Protein 1QHL (pdb70)

Organism: Escherichia coli (strain K12) (NCBI:txid83333)

InterPro domains:
  IPR007406 MukB, N-terminal domain [PF04310] (2-227)
  IPR012090 Chromosome partition protein MukB [MF_01800] (1-1471)
  IPR012090 Chromosome partition protein MukB [NF003422] (1-1484)
  IPR012090 Chromosome partition protein MukB [PIRSF005246] (1-1485)
  IPR027417 P-loop containing nucleoside triphosphate hydrolase [SSF52540] (21-1433)
  IPR027417 P-loop containing nucleoside triphosphate hydrolase [SSF52540] (22-224)
  IPR032520 MukB, hinge domain [PF16330] (645-810)
  IPR042501 MukB, hinge domain superfamily [G3DSA:3.30.70.3500] (667-779)
  IPR050308 Chromosome partition protein MukB/SMC [PTHR42963] (160-1482)

Solvent-accessible surface area: 9963 Å² total

Structure (mmCIF, N/CA/C/O backbone):
data_1QHL
#
_entry.id   1QHL
#
_cell.length_a   111.400
_cell.length_b   111.400
_cell.length_c   65.000
_cell.angle_alpha   90.00
_cell.angle_beta   90.00
_cell.angle_gamma   120.00
#
_symmetry.space_group_name_H-M   'P 6 2 2'
#
loop_
_entity.id
_entity.type
_entity.pdbx_description
1 polymer 'PROTEIN (CELL DIVISION PROTEIN MUKB)'
2 water water
#
loop_
_atom_site.group_PDB
_atom_site.id
_atom_site.type_symbol
_atom_site.label_atom_id
_atom_site.label_alt_id
_atom_site.label_comp_id
_atom_site.label_asym_id
_atom_site.label_entity_id
_atom_site.label_seq_id
_atom_site.pdbx_PDB_ins_code
_atom_site.Cartn_x
_atom_site.Cartn_y
_atom_site.Cartn_z
_atom_site.occupancy
_atom_site.B_iso_or_equiv
_atom_site.auth_seq_id
_atom_site.auth_comp_id
_atom_site.auth_asym_id
_atom_site.auth_atom_id
_atom_site.pdbx_PDB_model_num
ATOM 1 N N . ARG A 1 4 ? 19.326 7.509 24.508 1.00 39.86 4 ARG A N 1
ATOM 2 C CA . ARG A 1 4 ? 19.688 8.852 23.944 1.00 40.77 4 ARG A CA 1
ATOM 3 C C . ARG A 1 4 ? 21.166 9.229 24.165 1.00 37.84 4 ARG A C 1
ATOM 4 O O . ARG A 1 4 ? 21.833 8.688 25.050 1.00 38.66 4 ARG A O 1
ATOM 12 N N . GLY A 1 5 ? 21.674 10.163 23.367 1.00 34.55 5 GLY A N 1
ATOM 13 C CA . GLY A 1 5 ? 23.062 10.563 23.514 1.00 28.43 5 GLY A CA 1
ATOM 14 C C . GLY A 1 5 ? 23.296 11.533 24.659 1.00 29.05 5 GLY A C 1
ATOM 15 O O . GLY A 1 5 ? 22.349 12.023 25.264 1.00 26.70 5 GLY A O 1
ATOM 16 N N . LYS A 1 6 ? 24.564 11.822 24.936 1.00 26.62 6 LYS A N 1
ATOM 17 C CA . LYS A 1 6 ? 24.964 12.729 26.006 1.00 27.17 6 LYS A CA 1
ATOM 18 C C . LYS A 1 6 ? 25.883 13.842 25.495 1.00 26.57 6 LYS A C 1
ATOM 19 O O . LYS A 1 6 ? 26.961 13.565 24.964 1.00 24.39 6 LYS A O 1
ATOM 25 N N . PHE A 1 7 ? 25.454 15.093 25.651 1.00 24.26 7 PHE A N 1
ATOM 26 C CA . PHE A 1 7 ? 26.262 16.234 25.228 1.00 23.96 7 PHE A CA 1
ATOM 27 C C . PHE A 1 7 ? 27.259 16.467 26.353 1.00 23.25 7 PHE A C 1
ATOM 28 O O . PHE A 1 7 ? 26.861 16.707 27.494 1.00 26.30 7 PHE A O 1
ATOM 36 N N . ARG A 1 8 ? 28.552 16.395 26.047 1.00 22.04 8 ARG A N 1
ATOM 37 C CA . ARG A 1 8 ? 29.571 16.564 27.078 1.00 19.37 8 ARG A CA 1
ATOM 38 C C . ARG A 1 8 ? 30.066 17.992 27.257 1.00 18.65 8 ARG A C 1
ATOM 39 O O . ARG A 1 8 ? 30.084 18.515 28.376 1.00 19.46 8 ARG A O 1
ATOM 47 N N . SER A 1 9 ? 30.481 18.625 26.167 1.00 15.94 9 SER A N 1
ATOM 48 C CA . SER A 1 9 ? 30.989 19.981 26.273 1.00 14.08 9 SER A CA 1
ATOM 49 C C . SER A 1 9 ? 31.282 20.706 24.973 1.00 16.28 9 SER A C 1
ATOM 50 O O . SER A 1 9 ? 31.425 20.094 23.904 1.00 15.28 9 SER A O 1
ATOM 53 N N . LEU A 1 10 ? 31.372 22.027 25.091 1.00 13.93 10 LEU A N 1
ATOM 54 C CA . LEU A 1 10 ? 31.719 22.900 23.980 1.00 15.66 10 LEU A CA 1
ATOM 55 C C . LEU A 1 10 ? 33.079 23.435 24.412 1.00 14.77 10 LEU A C 1
ATOM 56 O O . LEU A 1 10 ? 33.214 23.930 25.532 1.00 12.37 10 LEU A O 1
ATOM 61 N N . THR A 1 11 ? 34.086 23.320 23.552 1.00 13.43 11 THR A N 1
ATOM 62 C CA . THR A 1 11 ? 35.403 23.815 23.896 1.00 14.46 11 THR A CA 1
ATOM 63 C C . THR A 1 11 ? 35.885 24.856 22.891 1.00 16.05 11 THR A C 1
ATOM 64 O O . THR A 1 11 ? 35.869 24.611 21.689 1.00 13.77 11 THR A O 1
ATOM 68 N N . LEU A 1 12 ? 36.291 26.023 23.390 1.00 16.20 12 LEU A N 1
ATOM 69 C CA . LEU A 1 12 ? 36.819 27.090 22.539 1.00 16.76 12 LEU A CA 1
ATOM 70 C C . LEU A 1 12 ? 38.292 27.206 22.828 1.00 16.43 12 LEU A C 1
ATOM 71 O O . LEU A 1 12 ? 38.694 27.328 23.991 1.00 16.52 12 LEU A O 1
ATOM 76 N N . ILE A 1 13 ? 39.091 27.157 21.770 1.00 16.34 13 ILE A N 1
ATOM 77 C CA . ILE A 1 13 ? 40.529 27.288 21.895 1.00 17.58 13 ILE A CA 1
ATOM 78 C C . ILE A 1 13 ? 40.951 28.504 21.079 1.00 19.10 13 ILE A C 1
ATOM 79 O O . ILE A 1 13 ? 40.672 28.596 19.879 1.00 18.13 13 ILE A O 1
ATOM 84 N N . ASN A 1 14 ? 41.587 29.449 21.761 1.00 21.21 14 ASN A N 1
ATOM 85 C CA . ASN A 1 14 ? 42.094 30.657 21.138 1.00 21.78 14 ASN A CA 1
ATOM 86 C C . ASN A 1 14 ? 41.079 31.624 20.544 1.00 22.70 14 ASN A C 1
ATOM 87 O O . ASN A 1 14 ? 41.401 32.381 19.636 1.00 20.68 14 ASN A O 1
ATOM 92 N N . TRP A 1 15 ? 39.858 31.615 21.058 1.00 22.72 15 TRP A N 1
ATOM 93 C CA . TRP A 1 15 ? 38.850 32.547 20.574 1.00 22.48 15 TRP A CA 1
ATOM 94 C C . TRP A 1 15 ? 39.076 33.860 21.329 1.00 24.08 15 TRP A C 1
ATOM 95 O O . TRP A 1 15 ? 39.647 33.875 22.424 1.00 25.64 15 TRP A O 1
ATOM 106 N N . ASN A 1 16 ? 38.637 34.961 20.749 1.00 24.31 16 ASN A N 1
ATOM 107 C CA . ASN A 1 16 ? 38.821 36.244 21.391 1.00 26.39 16 ASN A CA 1
ATOM 108 C C . ASN A 1 16 ? 38.035 36.279 22.700 1.00 28.32 16 ASN A C 1
ATOM 109 O O . ASN A 1 16 ? 36.807 36.370 22.688 1.00 30.29 16 ASN A O 1
ATOM 114 N N . GLY A 1 17 ? 38.750 36.204 23.823 1.00 28.40 17 GLY A N 1
ATOM 115 C CA . GLY A 1 17 ? 38.101 36.217 25.122 1.00 27.29 17 GLY A CA 1
ATOM 116 C C . GLY A 1 17 ? 38.196 34.865 25.809 1.00 28.29 17 GLY A C 1
ATOM 117 O O . GLY A 1 17 ? 38.016 34.755 27.024 1.00 28.74 17 GLY A O 1
ATOM 118 N N . PHE A 1 18 ? 38.487 33.822 25.034 1.00 28.82 18 PHE A N 1
ATOM 119 C CA . PHE A 1 18 ? 38.604 32.467 25.588 1.00 27.87 18 PHE A CA 1
ATOM 120 C C . PHE A 1 18 ? 39.772 31.714 24.967 1.00 25.70 18 PHE A C 1
ATOM 121 O O . PHE A 1 18 ? 39.620 31.127 23.892 1.00 25.12 18 PHE A O 1
ATOM 129 N N . PHE A 1 19 ? 40.931 31.725 25.630 1.00 24.00 19 PHE A N 1
ATOM 130 C CA . PHE A 1 19 ? 42.085 31.018 25.087 1.00 22.31 19 PHE A CA 1
ATOM 131 C C . PHE A 1 19 ? 41.862 29.526 25.156 1.00 20.34 19 PHE A C 1
ATOM 132 O O . PHE A 1 19 ? 42.245 28.772 24.264 1.00 20.98 19 PHE A O 1
ATOM 140 N N . ALA A 1 20 ? 41.250 29.111 26.250 1.00 20.48 20 ALA A N 1
ATOM 141 C CA . ALA A 1 20 ? 40.945 27.722 26.492 1.00 21.08 20 ALA A CA 1
ATOM 142 C C . ALA A 1 20 ? 39.780 27.738 27.456 1.00 22.97 20 ALA A C 1
ATOM 143 O O . ALA A 1 20 ? 39.956 28.048 28.630 1.00 28.04 20 ALA A O 1
ATOM 145 N N . ARG A 1 21 ? 38.588 27.432 26.963 1.00 21.36 21 ARG A N 1
ATOM 146 C CA . ARG A 1 21 ? 37.417 27.420 27.817 1.00 18.46 21 ARG A CA 1
ATOM 147 C C . ARG A 1 21 ? 36.502 26.283 27.404 1.00 20.29 21 ARG A C 1
ATOM 148 O O . ARG A 1 21 ? 36.183 26.149 26.227 1.00 18.02 21 ARG A O 1
ATOM 156 N N . THR A 1 22 ? 36.095 25.461 28.366 1.00 18.09 22 THR A N 1
ATOM 157 C CA . THR A 1 22 ? 35.200 24.352 28.087 1.00 19.76 22 THR A CA 1
ATOM 158 C C . THR A 1 22 ? 33.912 24.610 28.838 1.00 20.20 22 THR A C 1
ATOM 159 O O . THR A 1 22 ? 33.943 25.033 29.983 1.00 22.43 22 THR A O 1
ATOM 163 N N . PHE A 1 23 ? 32.781 24.375 28.184 1.00 19.36 23 PHE A N 1
ATOM 164 C CA . PHE A 1 23 ? 31.474 24.585 28.801 1.00 20.22 23 PHE A CA 1
ATOM 165 C C . PHE A 1 23 ? 30.702 23.272 28.760 1.00 21.00 23 PHE A C 1
ATOM 166 O O . PHE A 1 23 ? 30.490 22.722 27.675 1.00 21.75 23 PHE A O 1
ATOM 174 N N . ASP A 1 24 ? 30.279 22.746 29.906 1.00 20.24 24 ASP A N 1
ATOM 175 C CA . ASP A 1 24 ? 29.489 21.533 29.833 1.00 21.55 24 ASP A CA 1
ATOM 176 C C . ASP A 1 24 ? 28.052 21.976 29.571 1.00 20.27 24 ASP A C 1
ATOM 177 O O . ASP A 1 24 ? 27.777 23.167 29.493 1.00 20.33 24 ASP A O 1
ATOM 182 N N . LEU A 1 25 ? 27.144 21.028 29.400 1.00 20.31 25 LEU A N 1
ATOM 183 C CA . LEU A 1 25 ? 25.747 21.347 29.144 1.00 22.11 25 LEU A CA 1
ATOM 184 C C . LEU A 1 25 ? 25.167 22.480 30.013 1.00 23.11 25 LEU A C 1
ATOM 185 O O . LEU A 1 25 ? 24.674 23.490 29.493 1.00 22.57 25 LEU A O 1
ATOM 190 N N . ASP A 1 26 ? 25.228 22.311 31.332 1.00 20.50 26 ASP A N 1
ATOM 191 C CA . ASP A 1 26 ? 24.668 23.302 32.231 1.00 22.29 26 ASP A CA 1
ATOM 192 C C . ASP A 1 26 ? 25.255 24.675 32.022 1.00 20.64 26 ASP A C 1
ATOM 193 O O . ASP A 1 26 ? 24.532 25.663 32.013 1.00 20.46 26 ASP A O 1
ATOM 198 N N . GLU A 1 27 ? 26.565 24.743 31.839 1.00 19.37 27 GLU A N 1
ATOM 199 C CA . GLU A 1 27 ? 27.217 26.027 31.621 1.00 21.04 27 GLU A CA 1
ATOM 200 C C . GLU A 1 27 ? 26.885 26.605 30.238 1.00 17.45 27 GLU A C 1
ATOM 201 O O . GLU A 1 27 ? 26.688 27.802 30.096 1.00 20.86 27 GLU A O 1
ATOM 207 N N . LEU A 1 28 ? 26.821 25.757 29.222 1.00 16.52 28 LEU A N 1
ATOM 208 C CA . LEU A 1 28 ? 26.496 26.206 27.875 1.00 14.97 28 LEU A CA 1
ATOM 209 C C . LEU A 1 28 ? 25.122 26.835 27.894 1.00 12.77 28 LEU A C 1
ATOM 210 O O . LEU A 1 28 ? 24.958 27.957 27.458 1.00 16.89 28 LEU A O 1
ATOM 215 N N . VAL A 1 29 ? 24.135 26.103 28.403 1.00 16.06 29 VAL A N 1
ATOM 216 C CA . VAL A 1 29 ? 22.750 26.592 28.468 1.00 16.50 29 VAL A CA 1
ATOM 217 C C . VAL A 1 29 ? 22.658 27.886 29.268 1.00 18.97 29 VAL A C 1
ATOM 218 O O . VAL A 1 29 ? 22.017 28.840 28.857 1.00 21.18 29 VAL A O 1
ATOM 222 N N . THR A 1 30 ? 23.297 27.902 30.424 1.00 18.01 30 THR A N 1
ATOM 223 C CA . THR A 1 30 ? 23.312 29.068 31.284 1.00 20.87 30 THR A CA 1
ATOM 224 C C . THR A 1 30 ? 23.929 30.286 30.552 1.00 19.32 30 THR A C 1
ATOM 225 O O . THR A 1 30 ? 23.368 31.387 30.550 1.00 18.38 30 THR A O 1
ATOM 229 N N . THR A 1 31 ? 25.072 30.089 29.909 1.00 18.18 31 THR A N 1
ATOM 230 C CA . THR A 1 31 ? 25.721 31.176 29.175 1.00 19.27 31 THR A CA 1
ATOM 231 C C . THR A 1 31 ? 24.915 31.698 27.988 1.00 18.45 31 THR A C 1
ATOM 232 O O . THR A 1 31 ? 24.870 32.900 27.743 1.00 19.50 31 THR A O 1
ATOM 236 N N . LEU A 1 32 ? 24.305 30.792 27.236 1.00 19.75 32 LEU A N 1
ATOM 237 C CA . LEU A 1 32 ? 23.513 31.174 26.075 1.00 21.68 32 LEU A CA 1
ATOM 238 C C . LEU A 1 32 ? 22.188 31.831 26.450 1.00 24.69 32 LEU A C 1
ATOM 239 O O . LEU A 1 32 ? 21.611 32.555 25.650 1.00 27.14 32 LEU A O 1
ATOM 244 N N . SER A 1 33 ? 21.718 31.585 27.669 1.00 28.75 33 SER A N 1
ATOM 245 C CA . SER A 1 33 ? 20.454 32.127 28.148 1.00 32.92 33 SER A CA 1
ATOM 246 C C . SER A 1 33 ? 20.559 33.436 28.896 1.00 34.25 33 SER A C 1
ATOM 247 O O . SER A 1 33 ? 19.600 34.201 28.928 1.00 36.90 33 SER A O 1
ATOM 250 N N . GLY A 1 34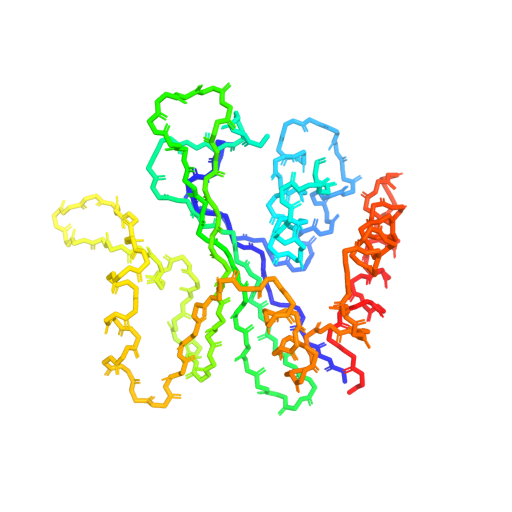 ? 21.715 33.681 29.507 1.00 37.34 34 GLY A N 1
ATOM 251 C CA . GLY A 1 34 ? 21.919 34.899 30.272 1.00 41.80 34 GLY A CA 1
ATOM 252 C C . GLY A 1 34 ? 22.220 36.173 29.505 1.00 45.52 34 GLY A C 1
ATOM 253 O O . GLY A 1 34 ? 21.804 36.342 28.353 1.00 43.49 34 GLY A O 1
ATOM 254 N N . GLY A 1 35 ? 22.941 37.078 30.169 1.00 49.07 35 GLY A N 1
ATOM 255 C CA . GLY A 1 35 ? 23.314 38.356 29.579 1.00 52.94 35 GLY A CA 1
ATOM 256 C C . GLY A 1 35 ? 23.659 38.319 28.101 1.00 54.98 35 GLY A C 1
ATOM 257 O O . GLY A 1 35 ? 24.192 37.322 27.609 1.00 55.54 35 GLY A O 1
ATOM 258 N N . ASN A 1 36 ? 23.374 39.422 27.404 1.00 57.68 36 ASN A N 1
ATOM 259 C CA . ASN A 1 36 ? 23.621 39.539 25.964 1.00 59.93 36 ASN A CA 1
ATOM 260 C C . ASN A 1 36 ? 25.021 39.950 25.470 1.00 58.93 36 ASN A C 1
ATOM 261 O O . ASN A 1 36 ? 25.276 39.940 24.257 1.00 61.20 36 ASN A O 1
ATOM 266 N N . GLY A 1 37 ? 25.925 40.289 26.386 1.00 55.71 37 GLY A N 1
ATOM 267 C CA . GLY A 1 37 ? 27.274 40.700 26.003 1.00 51.90 37 GLY A CA 1
ATOM 268 C C . GLY A 1 37 ? 28.125 39.903 25.014 1.00 48.77 37 GLY A C 1
ATOM 269 O O . GLY A 1 37 ? 27.656 39.026 24.285 1.00 48.54 37 GLY A O 1
ATOM 270 N N . ALA A 1 38 ? 29.412 40.229 25.001 1.00 46.64 38 ALA A N 1
ATOM 271 C CA . ALA A 1 38 ? 30.374 39.588 24.111 1.00 44.38 38 ALA A CA 1
ATOM 272 C C . ALA A 1 38 ? 30.628 38.109 24.398 1.00 42.66 38 ALA A C 1
ATOM 273 O O . ALA A 1 38 ? 30.830 37.325 23.470 1.00 41.63 38 ALA A O 1
ATOM 275 N N . GLY A 1 39 ? 30.635 37.728 25.675 1.00 40.59 39 GLY A N 1
ATOM 276 C CA . GLY A 1 39 ? 30.875 36.335 26.031 1.00 34.43 39 GLY A CA 1
ATOM 277 C C . GLY A 1 39 ? 29.847 35.409 25.409 1.00 32.45 39 GLY A C 1
ATOM 278 O O . GLY A 1 39 ? 30.190 34.438 24.745 1.00 32.15 39 GLY A O 1
ATOM 279 N N . LYS A 1 40 ? 28.573 35.722 25.627 1.00 30.65 40 LYS A N 1
ATOM 280 C CA . LYS A 1 40 ? 27.473 34.942 25.080 1.00 27.93 40 LYS A CA 1
ATOM 281 C C . LYS A 1 40 ? 27.598 34.872 23.557 1.00 27.36 40 LYS A C 1
ATOM 282 O O . LYS A 1 40 ? 27.557 33.804 22.960 1.00 27.36 40 LYS A O 1
ATOM 288 N N . SER A 1 41 ? 27.764 36.029 22.938 1.00 26.40 41 SER A N 1
ATOM 289 C CA . SER A 1 41 ? 27.870 36.120 21.499 1.00 27.02 41 SER A CA 1
ATOM 290 C C . SER A 1 41 ? 29.053 35.342 20.912 1.00 25.31 41 SER A C 1
ATOM 291 O O . SER A 1 41 ? 28.949 34.743 19.835 1.00 23.56 41 SER A O 1
ATOM 294 N N . THR A 1 42 ? 30.180 35.339 21.618 1.00 22.88 42 THR A N 1
ATOM 295 C CA . THR A 1 42 ? 31.351 34.617 21.127 1.00 22.87 42 THR A CA 1
ATOM 296 C C . THR A 1 42 ? 31.154 33.115 21.266 1.00 20.21 42 THR A C 1
ATOM 297 O O . THR A 1 42 ? 31.597 32.350 20.424 1.00 18.21 42 THR A O 1
ATOM 301 N N . THR A 1 43 ? 30.478 32.709 22.337 1.00 21.82 43 THR A N 1
ATOM 302 C CA . THR A 1 43 ? 30.200 31.300 22.626 1.00 19.83 43 THR A CA 1
ATOM 303 C C . THR A 1 43 ? 29.207 30.700 21.628 1.00 19.01 43 THR A C 1
ATOM 304 O O . THR A 1 43 ? 29.334 29.550 21.220 1.00 16.25 43 THR A O 1
ATOM 308 N N . MET A 1 44 ? 28.207 31.476 21.239 1.00 20.81 44 MET A N 1
ATOM 309 C CA . MET A 1 44 ? 27.240 30.972 20.281 1.00 22.74 44 MET A CA 1
ATOM 310 C C . MET A 1 44 ? 27.889 30.805 18.934 1.00 19.83 44 MET A C 1
ATOM 311 O O . MET A 1 44 ? 27.623 29.849 18.232 1.00 22.89 44 MET A O 1
ATOM 316 N N . ALA A 1 45 ? 28.741 31.746 18.564 1.00 18.88 45 ALA A N 1
ATOM 317 C CA . ALA A 1 45 ? 29.434 31.662 17.291 1.00 17.53 45 ALA A CA 1
ATOM 318 C C . ALA A 1 45 ? 30.229 30.358 17.270 1.00 16.09 45 ALA A C 1
ATOM 319 O O . ALA A 1 45 ? 30.162 29.601 16.310 1.00 16.49 45 ALA A O 1
ATOM 321 N N . ALA A 1 46 ? 30.967 30.086 18.340 1.00 14.61 46 ALA A N 1
ATOM 322 C CA . ALA A 1 46 ? 31.754 28.863 18.409 1.00 14.62 46 ALA A CA 1
ATOM 323 C C . ALA A 1 46 ? 30.879 27.633 18.326 1.00 15.02 46 ALA A C 1
ATOM 324 O O . ALA A 1 46 ? 31.213 26.669 17.643 1.00 13.94 46 ALA A O 1
ATOM 326 N N . PHE A 1 47 ? 29.755 27.655 19.032 1.00 16.01 47 PHE A N 1
ATOM 327 C CA . PHE A 1 47 ? 28.853 26.513 19.003 1.00 16.34 47 PHE A CA 1
ATOM 328 C C . PHE A 1 47 ? 28.252 26.286 17.612 1.00 17.33 47 PHE A C 1
ATOM 329 O O . PHE A 1 47 ? 28.263 25.182 17.085 1.00 16.59 47 PHE A O 1
ATOM 337 N N . VAL A 1 48 ? 27.707 27.342 17.032 1.00 17.54 48 VAL A N 1
ATOM 338 C CA . VAL A 1 48 ? 27.088 27.257 15.724 1.00 18.07 48 VAL A CA 1
ATOM 339 C C . VAL A 1 48 ? 28.091 26.934 14.600 1.00 20.94 48 VAL A C 1
ATOM 340 O O . VAL A 1 48 ? 27.753 26.259 13.622 1.00 19.82 48 VAL A O 1
ATOM 344 N N . THR A 1 49 ? 29.325 27.415 14.742 1.00 21.21 49 THR A N 1
ATOM 345 C CA . THR A 1 49 ? 30.358 27.169 13.749 1.00 18.96 49 THR A CA 1
ATOM 346 C C . THR A 1 49 ? 30.827 25.721 13.755 1.00 17.24 49 THR A C 1
ATOM 347 O O . THR A 1 49 ? 31.185 25.181 12.723 1.00 19.68 49 THR A O 1
ATOM 351 N N . ALA A 1 50 ? 30.836 25.086 14.914 1.00 17.03 50 ALA A N 1
ATOM 352 C CA . ALA A 1 50 ? 31.250 23.692 14.983 1.00 19.26 50 ALA A CA 1
ATOM 353 C C . ALA A 1 50 ? 30.164 22.780 14.409 1.00 17.73 50 ALA A C 1
ATOM 354 O O . ALA A 1 50 ? 30.447 21.750 13.809 1.00 18.35 50 ALA A O 1
ATOM 356 N N . LEU A 1 51 ? 28.916 23.176 14.604 1.00 20.09 51 LEU A N 1
ATOM 357 C CA . LEU A 1 51 ? 27.755 22.422 14.139 1.00 20.76 51 LEU A CA 1
ATOM 358 C C . LEU A 1 51 ? 27.503 22.564 12.649 1.00 20.98 51 LEU A C 1
ATOM 359 O O . LEU A 1 51 ? 27.192 21.591 11.980 1.00 20.50 51 LEU A O 1
ATOM 364 N N . ILE A 1 52 ? 27.606 23.798 12.152 1.00 22.24 52 ILE A N 1
ATOM 365 C CA . ILE A 1 52 ? 27.387 24.123 10.740 1.00 23.15 52 ILE A CA 1
ATOM 366 C C . ILE A 1 52 ? 28.554 24.974 10.266 1.00 23.81 52 ILE A C 1
ATOM 367 O O . ILE A 1 52 ? 28.437 26.197 10.158 1.00 25.00 52 ILE A O 1
ATOM 372 N N . PRO A 1 53 ? 29.698 24.333 9.953 1.00 25.46 53 PRO A N 1
ATOM 373 C CA . PRO A 1 53 ? 30.901 25.041 9.495 1.00 27.50 53 PRO A CA 1
ATOM 374 C C . P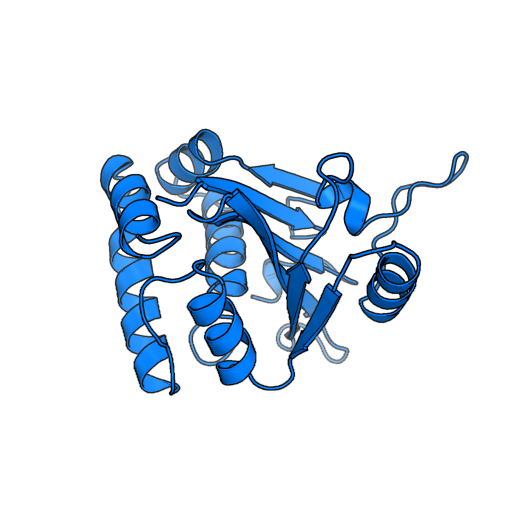RO A 1 53 ? 30.739 25.508 8.047 1.00 31.91 53 PRO A C 1
ATOM 375 O O . PRO A 1 53 ? 31.379 24.979 7.132 1.00 35.98 53 PRO A O 1
ATOM 379 N N . ASP A 1 54 ? 29.887 26.507 7.855 1.00 32.43 54 ASP A N 1
ATOM 380 C CA . ASP A 1 54 ? 29.593 26.997 6.530 1.00 32.70 54 ASP A CA 1
ATOM 381 C C . ASP A 1 54 ? 29.601 28.514 6.494 1.00 33.70 54 ASP A C 1
ATOM 382 O O . ASP A 1 54 ? 28.628 29.166 6.835 1.00 31.30 54 ASP A O 1
ATOM 387 N N . LEU A 1 55 ? 30.731 29.062 6.078 1.00 37.98 55 LEU A N 1
ATOM 388 C CA . LEU A 1 55 ? 30.946 30.501 5.984 1.00 40.70 55 LEU A CA 1
ATOM 389 C C . LEU A 1 55 ? 29.865 31.261 5.220 1.00 42.69 55 LEU A C 1
ATOM 390 O O . LEU A 1 55 ? 29.796 32.489 5.292 1.00 43.83 55 LEU A O 1
ATOM 395 N N . THR A 1 56 ? 29.024 30.539 4.492 1.00 45.41 56 THR A N 1
ATOM 396 C CA . THR A 1 56 ? 27.968 31.174 3.721 1.00 48.06 56 THR A CA 1
ATOM 397 C C . THR A 1 56 ? 26.722 31.370 4.560 1.00 49.72 56 THR A C 1
ATOM 398 O O . THR A 1 56 ? 25.853 32.157 4.205 1.00 50.13 56 THR A O 1
ATOM 402 N N . LEU A 1 57 ? 26.657 30.654 5.678 1.00 52.66 57 LEU A N 1
ATOM 403 C CA . LEU A 1 57 ? 25.508 30.702 6.577 1.00 55.10 57 LEU A CA 1
ATOM 404 C C . LEU A 1 57 ? 25.643 31.567 7.819 1.00 57.84 57 LEU A C 1
ATOM 405 O O . LEU A 1 57 ? 24.644 31.926 8.433 1.00 57.10 57 LEU A O 1
ATOM 410 N N . LEU A 1 58 ? 26.865 31.907 8.195 1.00 62.27 58 LEU A N 1
ATOM 411 C CA . LEU A 1 58 ? 27.030 32.723 9.389 1.00 68.49 58 LEU A CA 1
ATOM 412 C C . LEU A 1 58 ? 26.954 34.214 9.077 1.00 69.76 58 LEU A C 1
ATOM 413 O O . LEU A 1 58 ? 26.125 34.581 8.217 1.00 73.21 58 LEU A O 1
ATOM 418 N N . LEU A 1 77 ? 33.024 36.864 11.920 1.00 29.34 77 LEU A N 1
ATOM 419 C CA . LEU A 1 77 ? 33.707 35.710 12.558 1.00 32.61 77 LEU A CA 1
ATOM 420 C C . LEU A 1 77 ? 35.153 36.052 12.910 1.00 33.09 77 LEU A C 1
ATOM 421 O O . LEU A 1 77 ? 35.674 35.651 13.961 1.00 32.56 77 LEU A O 1
ATOM 426 N N . HIS A 1 78 ? 35.791 36.804 12.024 1.00 33.04 78 HIS A N 1
ATOM 427 C CA . HIS A 1 78 ? 37.180 37.185 12.194 1.00 31.17 78 HIS A CA 1
ATOM 428 C C . HIS A 1 78 ? 37.516 37.868 13.533 1.00 31.27 78 HIS A C 1
ATOM 429 O O . HIS A 1 78 ? 38.494 37.515 14.192 1.00 30.51 78 HIS A O 1
ATOM 436 N N . GLY A 1 79 ? 36.704 38.835 13.943 1.00 30.52 79 GLY A N 1
ATOM 437 C CA . GLY A 1 79 ? 36.985 39.531 15.186 1.00 29.23 79 GLY A CA 1
ATOM 438 C C . GLY A 1 79 ? 36.679 38.710 16.416 1.00 28.86 79 GLY A C 1
ATOM 439 O O . GLY A 1 79 ? 37.032 39.086 17.528 1.00 28.87 79 GLY A O 1
ATOM 440 N N . LYS A 1 80 ? 36.022 37.576 16.214 1.00 28.10 80 LYS A N 1
ATOM 441 C CA . LYS A 1 80 ? 35.683 36.686 17.314 1.00 27.23 80 LYS A CA 1
ATOM 442 C C . LYS A 1 80 ? 36.866 35.775 17.667 1.00 27.81 80 LYS A C 1
ATOM 443 O O . LYS A 1 80 ? 36.916 35.198 18.748 1.00 27.49 80 LYS A O 1
ATOM 449 N N . LEU A 1 81 ? 37.810 35.652 16.742 1.00 27.10 81 LEU A N 1
ATOM 450 C CA . LEU A 1 81 ? 38.982 34.815 16.940 1.00 26.18 81 LEU A CA 1
ATOM 451 C C . LEU A 1 81 ? 40.222 35.633 17.267 1.00 28.49 81 LEU A C 1
ATOM 452 O O . LEU A 1 81 ? 40.181 36.865 17.316 1.00 28.37 81 LEU A O 1
ATOM 457 N N . LYS A 1 82 ? 41.327 34.922 17.478 1.00 27.11 82 LYS A N 1
ATOM 458 C CA . LYS A 1 82 ? 42.616 35.539 17.746 1.00 28.22 82 LYS A CA 1
ATOM 459 C C . LYS A 1 82 ? 43.553 34.993 16.677 1.00 29.72 82 LYS A C 1
ATOM 460 O O . LYS A 1 82 ? 43.269 33.969 16.051 1.00 30.88 82 LYS A O 1
ATOM 466 N N . ALA A 1 83 ? 44.662 35.681 16.455 1.00 30.08 83 ALA A N 1
ATOM 467 C CA . ALA A 1 83 ? 45.627 35.248 15.457 1.00 27.30 83 ALA A CA 1
ATOM 468 C C . ALA A 1 83 ? 46.136 33.839 15.790 1.00 26.88 83 ALA A C 1
ATOM 469 O O . ALA A 1 83 ? 46.289 33.487 16.968 1.00 21.29 83 ALA A O 1
ATOM 471 N N . GLY A 1 84 ? 46.393 33.048 14.747 1.00 24.27 84 GLY A N 1
ATOM 472 C CA . GLY A 1 84 ? 46.890 31.698 14.933 1.00 27.21 84 GLY A CA 1
ATOM 473 C C . GLY A 1 84 ? 45.845 30.594 14.830 1.00 26.44 84 GLY A C 1
ATOM 474 O O . GLY A 1 84 ? 44.785 30.778 14.237 1.00 27.28 84 GLY A O 1
ATOM 475 N N . VAL A 1 85 ? 46.151 29.432 15.404 1.00 27.93 85 VAL A N 1
ATOM 476 C CA . VAL A 1 85 ? 45.231 28.301 15.360 1.00 26.60 85 VAL A CA 1
ATOM 477 C C . VAL A 1 85 ? 44.174 28.433 16.446 1.00 25.13 85 VAL A C 1
ATOM 478 O O . VAL A 1 85 ? 44.473 28.764 17.598 1.00 24.24 85 VAL A O 1
ATOM 482 N N . CYS A 1 86 ? 42.929 28.210 16.042 1.00 23.52 86 CYS A N 1
ATOM 483 C CA . CYS A 1 86 ? 41.781 28.278 16.933 1.00 21.89 86 CYS A CA 1
ATOM 484 C C . CYS A 1 86 ? 40.979 27.016 16.695 1.00 22.26 86 CYS A C 1
ATOM 485 O O . CYS A 1 86 ? 41.024 26.445 15.599 1.00 19.81 86 CYS A O 1
ATOM 488 N N . TYR A 1 87 ? 40.261 26.583 17.732 1.00 20.37 87 TYR A N 1
ATOM 489 C CA . TYR A 1 87 ? 39.428 25.389 17.661 1.00 18.97 87 TYR A CA 1
ATOM 490 C C . TYR A 1 87 ? 38.105 25.652 18.334 1.00 19.56 87 TYR A C 1
ATOM 491 O O . TYR A 1 87 ? 38.009 26.480 19.251 1.00 19.93 87 TYR A O 1
ATOM 500 N N . SER A 1 88 ? 37.085 24.954 17.858 1.00 16.41 88 SER A N 1
ATOM 501 C CA . SER A 1 88 ? 35.780 25.010 18.472 1.00 16.50 88 SER A CA 1
ATOM 502 C C . SER A 1 88 ? 35.398 23.559 18.393 1.00 16.41 88 SER A C 1
ATOM 503 O O . SER A 1 88 ? 35.287 23.030 17.309 1.00 17.72 88 SER A O 1
ATOM 506 N N . MET A 1 89 ? 35.220 22.911 19.536 1.00 17.36 89 MET A N 1
ATOM 507 C CA . MET A 1 89 ? 34.895 21.494 19.554 1.00 15.56 89 MET A CA 1
ATOM 508 C C . MET A 1 89 ? 33.702 21.087 20.391 1.00 16.10 89 MET A C 1
ATOM 509 O O . MET A 1 89 ? 33.464 21.638 21.467 1.00 15.73 89 MET A O 1
ATOM 514 N N . LEU A 1 90 ? 32.979 20.096 19.876 1.00 14.62 90 LEU A N 1
ATOM 515 C CA . LEU A 1 90 ? 31.795 19.525 20.511 1.00 16.13 90 LEU A CA 1
ATOM 516 C C . LEU A 1 90 ? 32.178 18.144 20.988 1.00 15.38 90 LEU A C 1
ATOM 517 O O . LEU A 1 90 ? 32.433 17.278 20.163 1.00 17.35 90 LEU A O 1
ATOM 522 N N . ASP A 1 91 ? 32.239 17.944 22.302 1.00 14.43 91 ASP A N 1
ATOM 523 C CA . ASP A 1 91 ? 32.590 16.642 22.859 1.00 15.62 91 ASP A CA 1
ATOM 524 C C . ASP A 1 91 ? 31.257 16.012 23.193 1.00 18.18 91 ASP A C 1
ATOM 525 O O . ASP A 1 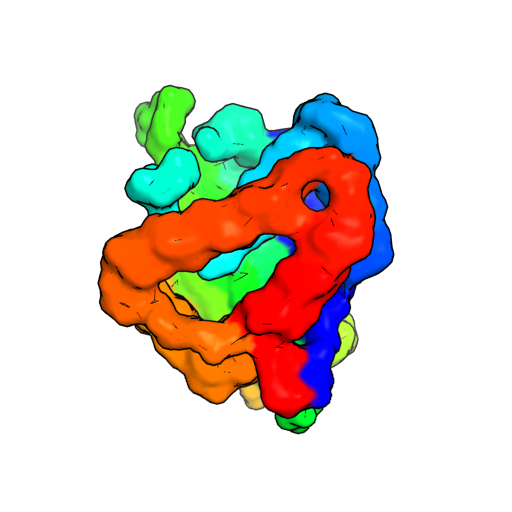91 ? 30.414 16.631 23.856 1.00 17.54 91 ASP A O 1
ATOM 530 N N . THR A 1 92 ? 31.095 14.769 22.752 1.00 18.09 92 THR A N 1
ATOM 531 C CA . THR A 1 92 ? 29.840 14.050 22.878 1.00 19.09 92 THR A CA 1
ATOM 532 C C . THR A 1 92 ? 29.966 12.543 23.120 1.00 19.40 92 THR A C 1
ATOM 533 O O . THR A 1 92 ? 31.043 11.960 22.996 1.00 18.56 92 THR A O 1
ATOM 537 N N . ILE A 1 93 ? 28.839 11.931 23.464 1.00 19.31 93 ILE A N 1
ATOM 538 C CA . ILE A 1 93 ? 28.745 10.487 23.654 1.00 21.68 93 ILE A CA 1
ATOM 539 C C . ILE A 1 93 ? 27.404 10.131 23.044 1.00 21.66 93 ILE A C 1
ATOM 540 O O . ILE A 1 93 ? 26.381 10.651 23.472 1.00 23.21 93 ILE A O 1
ATOM 545 N N . ASN A 1 94 ? 27.390 9.273 22.032 1.00 22.39 94 ASN A N 1
ATOM 546 C CA . ASN A 1 94 ? 26.121 8.916 21.418 1.00 19.52 94 ASN A CA 1
ATOM 547 C C . ASN A 1 94 ? 25.348 7.832 22.192 1.00 20.26 94 ASN A C 1
ATOM 548 O O . ASN A 1 94 ? 25.826 7.294 23.192 1.00 19.52 94 ASN A O 1
ATOM 553 N N . SER A 1 95 ? 24.132 7.535 21.745 1.00 23.75 95 SER A N 1
ATOM 554 C CA . SER A 1 95 ? 23.292 6.549 22.421 1.00 23.70 95 SER A CA 1
ATOM 555 C C . SER A 1 95 ? 23.915 5.162 22.413 1.00 25.74 95 SER A C 1
ATOM 556 O O . SER A 1 95 ? 23.479 4.271 23.144 1.00 25.56 95 SER A O 1
ATOM 559 N N . ARG A 1 96 ? 24.921 4.973 21.569 1.00 27.98 96 ARG A N 1
ATOM 560 C CA . ARG A 1 96 ? 25.614 3.693 21.485 1.00 29.71 96 ARG A CA 1
ATOM 561 C C . ARG A 1 96 ? 26.716 3.678 22.555 1.00 28.63 96 ARG A C 1
ATOM 562 O O . ARG A 1 96 ? 27.421 2.683 22.731 1.00 28.54 96 ARG A O 1
ATOM 570 N N . HIS A 1 97 ? 26.851 4.802 23.257 1.00 26.84 97 HIS A N 1
ATOM 571 C CA . HIS A 1 97 ? 27.848 4.970 24.313 1.00 24.83 97 HIS A CA 1
ATOM 572 C C . HIS A 1 97 ? 29.245 5.186 23.768 1.00 24.12 97 HIS A C 1
ATOM 573 O O . HIS A 1 97 ? 30.238 4.915 24.452 1.00 21.65 97 HIS A O 1
ATOM 580 N N . GLN A 1 98 ? 29.314 5.680 22.536 1.00 20.09 98 GLN A N 1
ATOM 581 C CA . GLN A 1 98 ? 30.583 5.968 21.896 1.00 17.48 98 GLN A CA 1
ATOM 582 C C . GLN A 1 98 ? 30.849 7.451 22.016 1.00 14.36 98 GLN A C 1
ATOM 583 O O . GLN A 1 98 ? 29.970 8.251 21.737 1.00 12.99 98 GLN A O 1
ATOM 589 N N . ARG A 1 99 ? 32.066 7.813 22.416 1.00 14.77 99 ARG A N 1
ATOM 590 C CA . ARG A 1 99 ? 32.465 9.219 22.535 1.00 13.88 99 ARG A CA 1
ATOM 591 C C . ARG A 1 99 ? 32.900 9.746 21.174 1.00 14.61 99 ARG A C 1
ATOM 592 O O . ARG A 1 99 ? 33.766 9.171 20.504 1.00 17.19 99 ARG A O 1
ATOM 600 N N . VAL A 1 100 ? 32.295 10.840 20.746 1.00 15.56 100 VAL A N 1
ATOM 601 C CA . VAL A 1 100 ? 32.652 11.395 19.458 1.00 13.22 100 VAL A CA 1
ATOM 602 C C . VAL A 1 100 ? 32.910 12.873 19.644 1.00 14.69 100 VAL A C 1
ATOM 603 O O . VAL A 1 100 ? 32.086 13.599 20.208 1.00 16.21 100 VAL A O 1
ATOM 607 N N . VAL A 1 101 ? 34.082 13.308 19.213 1.00 13.21 101 VAL A N 1
ATOM 608 C CA . VAL A 1 101 ? 34.430 14.710 19.285 1.00 15.01 101 VAL A CA 1
ATOM 609 C C . VAL A 1 101 ? 34.331 15.210 17.851 1.00 14.85 101 VAL A C 1
ATOM 610 O O . VAL A 1 101 ? 34.896 14.627 16.920 1.00 16.15 101 VAL A O 1
ATOM 614 N N . VAL A 1 102 ? 33.603 16.293 17.675 1.00 16.05 102 VAL A N 1
ATOM 615 C CA . VAL A 1 102 ? 33.395 16.837 16.358 1.00 17.26 102 VAL A CA 1
ATOM 616 C C . VAL A 1 102 ? 33.753 18.324 16.420 1.00 18.66 102 VAL A C 1
ATOM 617 O O . VAL A 1 102 ? 33.392 19.012 17.374 1.00 20.06 102 VAL A O 1
ATOM 621 N N . GLY A 1 103 ? 34.492 18.831 15.441 1.00 16.96 103 GLY A N 1
ATOM 622 C CA . GLY A 1 103 ? 34.816 20.243 15.499 1.00 16.18 103 GLY A CA 1
ATOM 623 C C . GLY A 1 103 ? 35.414 20.869 14.260 1.00 17.48 103 GLY A C 1
ATOM 624 O O . GLY A 1 103 ? 35.366 20.300 13.171 1.00 18.15 103 GLY A O 1
ATOM 625 N N . VAL A 1 104 ? 35.980 22.057 14.454 1.00 17.44 104 VAL A N 1
ATOM 626 C CA . VAL A 1 104 ? 36.611 22.830 13.400 1.00 14.82 104 VAL A CA 1
ATOM 627 C C . VAL A 1 104 ? 37.844 23.579 13.890 1.00 17.04 104 VAL A C 1
ATOM 628 O O . VAL A 1 104 ? 37.901 24.054 15.034 1.00 15.58 104 VAL A O 1
ATOM 632 N N . ARG A 1 105 ? 38.830 23.677 13.005 1.00 16.36 105 ARG A N 1
ATOM 633 C CA . ARG A 1 105 ? 40.024 24.438 13.275 1.00 16.50 105 ARG A CA 1
ATOM 634 C C . ARG A 1 105 ? 39.735 25.722 12.496 1.00 18.79 105 ARG A C 1
ATOM 635 O O . ARG A 1 105 ? 39.412 25.654 11.310 1.00 19.07 105 ARG A O 1
ATOM 643 N N . LEU A 1 106 ? 39.788 26.875 13.159 1.00 19.29 106 LEU A N 1
ATOM 644 C CA . LEU A 1 106 ? 39.541 28.163 12.499 1.00 21.43 106 LEU A CA 1
ATOM 645 C C . LEU A 1 106 ? 40.853 28.955 12.434 1.00 24.60 106 LEU A C 1
ATOM 646 O O . LEU A 1 106 ? 41.661 28.895 13.364 1.00 28.02 106 LEU A O 1
ATOM 651 N N . GLN A 1 107 ? 41.053 29.720 11.364 1.00 27.92 107 GLN A N 1
ATOM 652 C CA . GLN A 1 107 ? 42.283 30.508 11.206 1.00 29.72 107 GLN A CA 1
ATOM 653 C C . GLN A 1 107 ? 42.045 31.818 10.484 1.00 30.99 107 GLN A C 1
ATOM 654 O O . GLN A 1 107 ? 41.339 31.844 9.481 1.00 29.53 107 GLN A O 1
ATOM 660 N N . GLN A 1 108 ? 42.642 32.897 10.992 1.00 34.07 108 GLN A N 1
ATOM 661 C CA . GLN A 1 108 ? 42.555 34.202 10.337 1.00 36.81 108 GLN A CA 1
ATOM 662 C C . GLN A 1 108 ? 43.664 34.117 9.284 1.00 39.83 108 GLN A C 1
ATOM 663 O O . GLN A 1 108 ? 44.817 33.831 9.618 1.00 42.56 108 GLN A O 1
ATOM 669 N N . VAL A 1 109 ? 43.312 34.344 8.022 1.00 45.48 109 VAL A N 1
ATOM 670 C CA . VAL A 1 109 ? 44.266 34.266 6.914 1.00 49.17 109 VAL A CA 1
ATOM 671 C C . VAL A 1 109 ? 45.093 35.536 6.757 1.00 51.56 109 VAL A C 1
ATOM 672 O O . VAL A 1 109 ? 44.827 36.547 7.417 1.00 54.02 109 VAL A O 1
ATOM 676 N N . ALA A 1 110 ? 46.113 35.469 5.901 1.00 55.24 110 ALA A N 1
ATOM 677 C CA . ALA A 1 110 ? 46.943 36.634 5.593 1.00 59.78 110 ALA A CA 1
ATOM 678 C C . ALA A 1 110 ? 45.993 37.569 4.819 1.00 62.50 110 ALA A C 1
ATOM 679 O O . ALA A 1 110 ? 45.044 37.092 4.183 1.00 65.36 110 ALA A O 1
ATOM 681 N N . GLY A 1 111 ? 46.236 38.879 4.834 1.00 65.06 111 GLY A N 1
ATOM 682 C CA . GLY A 1 111 ? 45.303 39.770 4.158 1.00 65.96 111 GLY A CA 1
ATOM 683 C C . GLY A 1 111 ? 44.059 39.608 5.013 1.00 67.79 111 GLY A C 1
ATOM 684 O O . GLY A 1 111 ? 43.022 39.089 4.586 1.00 66.89 111 GLY A O 1
ATOM 685 N N . ARG A 1 112 ? 44.202 40.062 6.253 1.00 70.01 112 ARG A N 1
ATOM 686 C CA . ARG A 1 112 ? 43.184 39.946 7.289 1.00 71.89 112 ARG A CA 1
ATOM 687 C C . ARG A 1 112 ? 41.921 40.812 7.294 1.00 72.58 112 ARG A C 1
ATOM 688 O O . ARG A 1 112 ? 41.523 41.411 6.291 1.00 73.77 112 ARG A O 1
ATOM 696 N N . ASP A 1 113 ? 41.315 40.844 8.480 1.00 74.00 113 ASP A N 1
ATOM 697 C CA . ASP A 1 113 ? 40.078 41.548 8.781 1.00 73.49 113 ASP A CA 1
ATOM 698 C C . ASP A 1 113 ? 38.961 41.161 7.830 1.00 71.90 113 ASP A C 1
ATOM 699 O O . ASP A 1 113 ? 38.209 42.006 7.333 1.00 71.23 113 ASP A O 1
ATOM 704 N N . ARG A 1 114 ? 38.857 39.857 7.604 1.00 67.61 114 ARG A N 1
ATOM 705 C CA . ARG A 1 114 ? 37.845 39.314 6.729 1.00 66.08 114 ARG A CA 1
ATOM 706 C C . ARG A 1 114 ? 38.019 37.813 6.557 1.00 62.63 114 ARG A C 1
ATOM 707 O O . ARG A 1 114 ? 37.152 37.029 6.949 1.00 63.88 114 ARG A O 1
ATOM 715 N N . LYS A 1 115 ? 39.146 37.412 5.982 1.00 56.99 115 LYS A N 1
ATOM 716 C CA . LYS A 1 115 ? 39.382 36.007 5.726 1.00 51.56 115 LYS A CA 1
ATOM 717 C C . LYS A 1 115 ? 39.610 35.138 6.956 1.00 48.30 115 LYS A C 1
ATOM 718 O O . LYS A 1 115 ? 40.449 35.439 7.803 1.00 45.81 115 LYS A O 1
ATOM 724 N N . VAL A 1 116 ? 38.818 34.070 7.035 1.00 43.32 116 VAL A N 1
ATOM 725 C CA . VAL A 1 116 ? 38.894 33.076 8.099 1.00 38.48 116 VAL A CA 1
ATOM 726 C C . VAL A 1 116 ? 38.780 31.715 7.418 1.00 37.79 116 VAL A C 1
ATOM 727 O O . VAL A 1 116 ? 37.812 31.449 6.698 1.00 35.91 116 VAL A O 1
ATOM 731 N N . ASP A 1 117 ? 39.781 30.866 7.632 1.00 35.88 117 ASP A N 1
ATOM 732 C CA . ASP A 1 117 ? 39.787 29.525 7.069 1.00 35.93 117 ASP A CA 1
ATOM 733 C C . ASP A 1 117 ? 39.276 28.546 8.128 1.00 35.52 117 ASP A C 1
ATOM 734 O O . ASP A 1 117 ? 39.675 28.624 9.288 1.00 35.43 117 ASP A O 1
ATOM 739 N N . ILE A 1 118 ? 38.404 27.624 7.728 1.00 33.19 118 ILE A N 1
ATOM 740 C CA . ILE A 1 118 ? 37.840 26.654 8.658 1.00 31.26 118 ILE A CA 1
ATOM 741 C C . ILE A 1 118 ? 37.845 25.232 8.119 1.00 30.26 118 ILE A C 1
ATOM 742 O O . ILE A 1 118 ? 37.382 24.973 7.017 1.00 34.36 118 ILE A O 1
ATOM 747 N N . LYS A 1 119 ? 38.361 24.302 8.905 1.00 28.37 119 LYS A N 1
ATOM 748 C CA . LYS A 1 119 ? 38.392 22.907 8.491 1.00 26.69 119 LYS A CA 1
ATOM 749 C C . LYS A 1 119 ? 37.737 21.991 9.540 1.00 24.91 119 LYS A C 1
ATOM 750 O O . LYS A 1 119 ? 38.192 21.902 10.679 1.00 23.20 119 LYS A O 1
ATOM 756 N N . PRO A 1 120 ? 36.661 21.302 9.162 1.00 22.70 120 PRO A N 1
ATOM 757 C CA . PRO A 1 120 ? 35.960 20.399 10.075 1.00 22.41 120 PRO A CA 1
ATOM 758 C C . PRO A 1 120 ? 36.696 19.067 10.252 1.00 23.31 120 PRO A C 1
ATOM 759 O O . PRO A 1 120 ? 37.398 18.605 9.351 1.00 25.25 120 PRO A O 1
ATOM 763 N N . PHE A 1 121 ? 36.524 18.453 11.412 1.00 19.41 121 PHE A N 1
ATOM 764 C CA . PHE A 1 121 ? 37.164 17.185 11.690 1.00 15.43 121 PHE A CA 1
ATOM 765 C C . PHE A 1 121 ? 36.356 16.387 12.701 1.00 17.78 121 PHE A C 1
ATOM 766 O O . PHE A 1 121 ? 35.473 16.917 13.387 1.00 16.65 121 PHE A O 1
ATOM 774 N N . ALA A 1 122 ? 36.654 15.102 12.784 1.00 15.15 122 ALA A N 1
ATOM 775 C CA . ALA A 1 122 ? 35.957 14.231 13.705 1.00 15.11 122 ALA A CA 1
ATOM 776 C C . ALA A 1 122 ? 36.937 13.238 14.296 1.00 15.01 122 ALA A C 1
ATOM 777 O O . ALA A 1 122 ? 37.839 12.761 13.610 1.00 17.42 122 ALA A O 1
ATOM 779 N N . ILE A 1 123 ? 36.765 12.940 15.579 1.00 16.12 123 ILE A N 1
ATOM 780 C CA . ILE A 1 123 ? 37.625 11.978 16.252 1.00 13.63 123 ILE A CA 1
ATOM 781 C C . ILE A 1 123 ? 36.796 10.912 16.926 1.00 13.57 123 ILE A C 1
ATOM 782 O O . ILE A 1 123 ? 35.855 11.219 17.654 1.00 13.43 123 ILE A O 1
ATOM 787 N N . GLN A 1 124 ? 37.143 9.656 16.670 1.00 14.91 124 GLN A N 1
ATOM 788 C CA . GLN A 1 124 ? 36.444 8.533 17.269 1.00 14.97 124 GLN A CA 1
ATOM 789 C C . GLN A 1 124 ? 37.436 7.754 18.086 1.00 14.78 124 GLN A C 1
ATOM 790 O O . GLN A 1 124 ? 38.623 7.770 17.789 1.00 16.89 124 GLN A O 1
ATOM 796 N N . GLY A 1 125 ? 36.948 7.079 19.118 1.00 17.27 125 GLY A N 1
ATOM 797 C CA . GLY A 1 125 ? 37.813 6.248 19.941 1.00 16.18 125 GLY A CA 1
ATOM 798 C C . GLY A 1 125 ? 38.781 6.962 20.858 1.00 18.25 125 GLY A C 1
ATOM 799 O O . GLY A 1 125 ? 39.683 6.316 21.397 1.00 19.36 125 GLY A O 1
ATOM 800 N N . LEU A 1 126 ? 38.606 8.271 21.050 1.00 14.26 126 LEU A N 1
ATOM 801 C CA . LEU A 1 126 ? 39.500 9.025 21.926 1.00 15.69 126 LEU A CA 1
ATOM 802 C C . LEU A 1 126 ? 39.256 8.640 23.398 1.00 14.72 126 LEU A C 1
ATOM 803 O O . LEU A 1 126 ? 38.153 8.773 23.907 1.00 16.88 126 LEU A O 1
ATOM 808 N N . PRO A 1 127 ? 40.293 8.183 24.103 1.00 13.87 127 PRO A N 1
ATOM 809 C CA . PRO A 1 127 ? 40.095 7.799 25.501 1.00 17.04 127 PRO A CA 1
ATOM 810 C C . PRO A 1 127 ? 39.683 8.963 26.376 1.00 17.22 127 PRO A C 1
ATOM 811 O O . PRO A 1 127 ? 40.140 10.092 26.192 1.00 20.34 127 PRO A O 1
ATOM 815 N N . MET A 1 128 ? 38.818 8.669 27.336 1.00 21.98 128 MET A N 1
ATOM 816 C CA . MET A 1 128 ? 38.297 9.664 28.272 1.00 23.68 128 MET A CA 1
ATOM 817 C C . MET A 1 128 ? 39.391 10.420 29.007 1.00 20.98 128 MET A C 1
ATOM 818 O O . MET A 1 128 ? 39.205 11.558 29.412 1.00 23.03 128 MET A O 1
ATOM 823 N N . SER A 1 129 ? 40.535 9.778 29.173 1.00 23.20 129 SER A N 1
ATOM 824 C CA . SER A 1 129 ? 41.654 10.404 29.859 1.00 23.94 129 SER A CA 1
ATOM 825 C C . SER A 1 129 ? 42.114 11.646 29.095 1.00 23.47 129 SER A C 1
ATOM 826 O O . SER A 1 129 ? 42.829 12.485 29.648 1.00 22.51 129 SER A O 1
ATOM 829 N N . VAL A 1 130 ? 41.705 11.770 27.832 1.00 19.41 130 VAL A N 1
ATOM 830 C CA . VAL A 1 130 ? 42.082 12.946 27.046 1.00 17.42 130 VAL A CA 1
ATOM 831 C C . VAL A 1 130 ? 40.938 13.951 26.968 1.00 17.09 130 VAL A C 1
ATOM 832 O O . VAL A 1 130 ? 39.869 13.631 26.453 1.00 18.46 130 VAL A O 1
ATOM 836 N N . GLN A 1 131 ? 41.159 15.151 27.496 1.00 15.46 131 GLN A N 1
ATOM 837 C CA . GLN A 1 131 ? 40.146 16.204 27.441 1.00 20.20 131 GLN A CA 1
ATOM 838 C C . GLN A 1 131 ? 40.447 17.059 26.204 1.00 17.64 131 GLN A C 1
ATOM 839 O O . GLN A 1 131 ? 41.607 17.232 25.840 1.00 21.40 131 GLN A O 1
ATOM 845 N N . PRO A 1 132 ? 39.414 17.628 25.563 1.00 18.17 132 PRO A N 1
ATOM 846 C CA . PRO A 1 132 ? 39.631 18.443 24.360 1.00 17.67 132 PRO A CA 1
ATOM 847 C C . PRO A 1 132 ? 40.746 19.483 24.450 1.00 19.40 132 PRO A C 1
ATOM 848 O O . PRO A 1 132 ? 41.597 19.563 23.564 1.00 21.27 132 PRO A O 1
ATOM 852 N N . THR A 1 133 ? 40.748 20.265 25.524 1.00 20.45 133 THR A N 1
ATOM 853 C CA . THR A 1 133 ? 41.767 21.290 25.708 1.00 21.45 133 THR A CA 1
ATOM 854 C C . THR A 1 133 ? 43.165 20.684 25.663 1.00 19.91 133 THR A C 1
ATOM 855 O O . THR A 1 133 ? 44.033 21.195 24.975 1.00 21.35 133 THR A O 1
ATOM 859 N N . GLN A 1 134 ? 43.383 19.604 26.405 1.00 21.79 134 GLN A N 1
ATOM 860 C CA . GLN A 1 134 ? 44.684 18.957 26.423 1.00 22.87 134 GLN A CA 1
ATOM 861 C C . GLN A 1 134 ? 44.964 18.334 25.067 1.00 24.14 134 GLN A C 1
ATOM 862 O O . GLN A 1 134 ? 46.093 18.332 24.582 1.00 26.17 134 GLN A O 1
ATOM 868 N N . LEU A 1 135 ? 43.923 17.784 24.466 1.00 23.22 135 LEU A N 1
ATOM 869 C CA . LEU A 1 135 ? 44.022 17.160 23.158 1.00 25.45 135 LEU A CA 1
ATOM 870 C C . LEU A 1 135 ? 44.728 18.068 22.152 1.00 26.07 135 LEU A C 1
ATOM 871 O O . LEU A 1 135 ? 45.761 17.739 21.581 1.00 27.76 135 LEU A O 1
ATOM 876 N N . VAL A 1 136 ? 44.133 19.233 21.973 1.00 28.41 136 VAL A N 1
ATOM 877 C CA . VAL A 1 136 ? 44.557 20.237 21.022 1.00 26.66 136 VAL A CA 1
ATOM 878 C C . VAL A 1 136 ? 45.701 21.202 21.447 1.00 29.88 136 VAL A C 1
ATOM 879 O O . VAL A 1 136 ? 46.141 22.043 20.653 1.00 26.37 136 VAL A O 1
ATOM 883 N N . THR A 1 137 ? 46.198 21.073 22.679 1.00 30.55 137 THR A N 1
ATOM 884 C CA . THR A 1 137 ? 47.298 21.924 23.158 1.00 34.44 137 THR A CA 1
ATOM 885 C C . THR A 1 137 ? 48.505 21.124 23.641 1.00 36.74 137 THR A C 1
ATOM 886 O O . THR A 1 137 ? 48.426 19.920 23.883 1.00 37.18 137 THR A O 1
ATOM 890 N N . GLU A 1 138 ? 49.623 21.828 23.784 1.00 41.92 138 GLU A N 1
ATOM 891 C CA . GLU A 1 138 ? 50.896 21.251 24.219 1.00 44.27 138 GLU A CA 1
ATOM 892 C C . GLU A 1 138 ? 51.499 22.186 25.265 1.00 45.09 138 GLU A C 1
ATOM 893 O O . GLU A 1 138 ? 51.724 23.362 24.991 1.00 45.28 138 GLU A O 1
ATOM 899 N N . THR A 1 139 ? 51.752 21.679 26.463 1.00 48.80 139 THR A N 1
ATOM 900 C CA . THR A 1 139 ? 52.340 22.508 27.517 1.00 54.33 139 THR A CA 1
ATOM 901 C C . THR A 1 139 ? 53.613 21.856 28.039 1.00 56.29 139 THR A C 1
ATOM 902 O O . THR A 1 139 ? 53.586 21.104 29.014 1.00 57.20 139 THR A O 1
ATOM 906 N N . LEU A 1 140 ? 54.728 22.136 27.379 1.00 59.95 140 LEU A N 1
ATOM 907 C CA . LEU A 1 140 ? 55.993 21.562 27.794 1.00 63.64 140 LEU A CA 1
ATOM 908 C C . LEU A 1 140 ? 56.419 22.147 29.133 1.00 65.34 140 LEU A C 1
ATOM 909 O O . LEU A 1 140 ? 56.280 23.347 29.379 1.00 64.97 140 LEU A O 1
ATOM 914 N N . ASN A 1 141 ? 56.936 21.279 29.993 1.00 68.17 141 ASN A N 1
ATOM 915 C CA . ASN A 1 141 ? 57.366 21.664 31.327 1.00 69.88 141 ASN A CA 1
ATOM 916 C C . ASN A 1 141 ? 57.746 23.126 31.467 1.00 69.38 141 ASN A C 1
ATOM 917 O O . ASN A 1 141 ? 57.080 23.882 32.177 1.00 70.81 141 ASN A O 1
ATOM 922 N N . GLU A 1 142 ? 58.812 23.527 30.787 1.00 67.56 142 GLU A N 1
ATOM 923 C CA . GLU A 1 142 ? 59.277 24.904 30.868 1.00 67.20 142 GLU A CA 1
ATOM 924 C C . GLU A 1 142 ? 58.396 25.865 30.067 1.00 65.50 142 GLU A C 1
ATOM 925 O O . GLU A 1 142 ? 58.150 27.000 30.480 1.00 65.75 142 GLU A O 1
ATOM 931 N N . ARG A 1 143 ? 57.904 25.384 28.935 1.00 62.74 143 ARG A N 1
ATOM 932 C CA . ARG A 1 143 ? 57.081 26.179 28.033 1.00 58.49 143 ARG A CA 1
ATOM 933 C C . ARG A 1 143 ? 55.713 26.675 28.508 1.00 55.85 143 ARG A C 1
ATOM 934 O O . ARG A 1 143 ? 55.227 26.339 29.596 1.00 55.61 143 ARG A O 1
ATOM 942 N N . GLN A 1 144 ? 55.107 27.491 27.652 1.00 49.19 144 GLN A N 1
ATOM 943 C CA . GLN A 1 144 ? 53.780 28.040 27.877 1.00 45.38 144 GLN A CA 1
ATOM 944 C C . GLN A 1 144 ? 52.881 27.296 26.883 1.00 43.62 144 GLN A C 1
ATOM 945 O O . GLN A 1 144 ? 53.358 26.829 25.848 1.00 43.53 144 GLN A O 1
ATOM 951 N N . ALA A 1 145 ? 51.593 27.182 27.189 1.00 39.95 145 ALA A N 1
ATOM 952 C CA . ALA A 1 145 ? 50.679 26.467 26.308 1.00 36.31 145 ALA A CA 1
ATOM 953 C C . ALA A 1 145 ? 50.769 26.934 24.869 1.00 33.27 145 ALA A C 1
ATOM 954 O O . ALA A 1 145 ? 50.923 28.112 24.590 1.00 31.33 145 ALA A O 1
ATOM 956 N N . ARG A 1 146 ? 50.691 25.982 23.954 1.00 32.23 146 ARG A N 1
ATOM 957 C CA . ARG A 1 146 ? 50.741 26.286 22.539 1.00 30.19 146 ARG A CA 1
ATOM 958 C C . ARG A 1 146 ? 49.692 25.440 21.824 1.00 28.66 146 ARG A C 1
ATOM 959 O O . ARG A 1 146 ? 49.536 24.248 22.112 1.00 26.15 146 ARG A O 1
ATOM 967 N N . VAL A 1 147 ? 48.962 26.052 20.901 1.00 25.70 147 VAL A N 1
ATOM 968 C CA . VAL A 1 147 ? 47.939 25.314 20.168 1.00 24.14 147 VAL A CA 1
ATOM 969 C C . VAL A 1 147 ? 48.523 24.575 18.961 1.00 24.42 147 VAL A C 1
ATOM 970 O O . VAL A 1 147 ? 49.249 25.149 18.154 1.00 23.21 147 VAL A O 1
ATOM 974 N N . LEU A 1 148 ? 48.200 23.293 18.845 1.00 24.46 148 LEU A N 1
ATOM 975 C CA . LEU A 1 148 ? 48.700 22.484 17.741 1.00 23.18 148 LEU A CA 1
ATOM 976 C C . LEU A 1 148 ? 47.928 22.740 16.451 1.00 24.78 148 LEU A C 1
ATOM 977 O O . LEU A 1 148 ? 46.714 22.919 16.477 1.00 26.28 148 LEU A O 1
ATOM 982 N N . PRO A 1 149 ? 48.625 22.809 15.307 1.00 24.24 149 PRO A N 1
ATOM 983 C CA . PRO A 1 149 ? 47.870 23.026 14.072 1.00 23.36 149 PRO A CA 1
ATOM 984 C C . PRO A 1 149 ? 47.299 21.649 13.728 1.00 23.54 149 PRO A C 1
ATOM 985 O O . PRO A 1 149 ? 47.707 20.660 14.338 1.00 23.13 149 PRO A O 1
ATOM 989 N N . LEU A 1 150 ? 46.371 21.585 12.768 1.00 23.02 150 LEU A N 1
ATOM 990 C CA . LEU A 1 150 ? 45.721 20.333 12.376 1.00 23.84 150 LEU A CA 1
ATOM 991 C C . LEU A 1 150 ? 46.658 19.182 12.034 1.00 26.02 150 LEU A C 1
ATOM 992 O O . LEU A 1 150 ? 46.370 18.033 12.359 1.00 25.87 150 LEU A O 1
ATOM 997 N N . ASN A 1 151 ? 47.774 19.489 11.375 1.00 28.63 151 ASN A N 1
ATOM 998 C CA . ASN A 1 151 ? 48.740 18.468 10.993 1.00 28.79 151 ASN A CA 1
ATOM 999 C C . ASN A 1 151 ? 49.356 17.785 12.210 1.00 28.67 151 ASN A C 1
ATOM 1000 O O . ASN A 1 151 ? 49.521 16.562 12.216 1.00 27.57 151 ASN A O 1
ATOM 1005 N N . GLU A 1 152 ? 49.709 18.564 13.230 1.00 26.57 152 GLU A N 1
ATOM 1006 C CA . GLU A 1 152 ? 50.286 17.977 14.439 1.00 28.63 152 GLU A CA 1
ATOM 1007 C C . GLU A 1 152 ? 49.216 17.192 15.192 1.00 27.22 152 GLU A C 1
ATOM 1008 O O . GLU A 1 152 ? 49.498 16.138 15.743 1.00 28.68 152 GLU A O 1
ATOM 1014 N N . LEU A 1 153 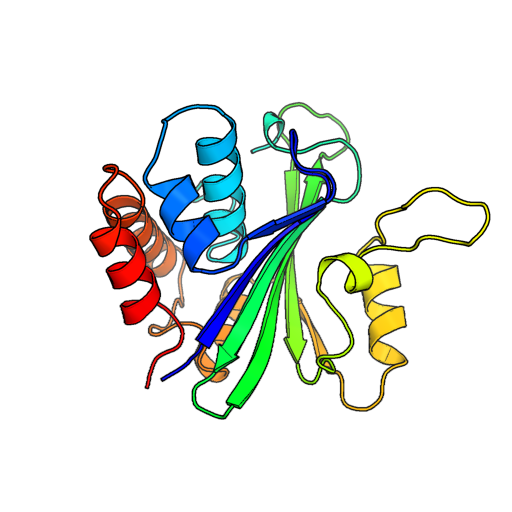? 47.985 17.699 15.212 1.00 25.77 153 LEU A N 1
ATOM 1015 C CA . LEU A 1 153 ? 46.906 16.984 15.889 1.00 23.32 153 LEU A CA 1
ATOM 1016 C C . LEU A 1 153 ? 46.789 15.606 15.235 1.00 24.01 153 LEU A C 1
ATOM 1017 O O . LEU A 1 153 ? 46.777 14.585 15.927 1.00 22.08 153 LEU A O 1
ATOM 1022 N N . LYS A 1 154 ? 46.710 15.592 13.900 1.00 25.23 154 LYS A N 1
ATOM 1023 C CA . LYS A 1 154 ? 46.605 14.349 13.127 1.00 25.71 154 LYS A CA 1
ATOM 1024 C C . LYS A 1 154 ? 47.673 13.351 13.548 1.00 26.12 154 LYS A C 1
ATOM 1025 O O . LYS A 1 154 ? 47.368 12.235 13.943 1.00 28.15 154 LYS A O 1
ATOM 1031 N N . ASP A 1 155 ? 48.932 13.753 13.475 1.00 27.20 155 ASP A N 1
ATOM 1032 C CA . ASP A 1 155 ? 50.011 12.863 13.862 1.00 28.46 155 ASP A CA 1
ATOM 1033 C C . ASP A 1 155 ? 49.830 12.376 15.291 1.00 25.98 155 ASP A C 1
ATOM 1034 O O . ASP A 1 155 ? 49.982 11.203 15.571 1.00 27.12 155 ASP A O 1
ATOM 1039 N N . LYS A 1 156 ? 49.488 13.282 16.194 1.00 24.76 156 LYS A N 1
ATOM 1040 C CA . LYS A 1 156 ? 49.288 12.925 17.596 1.00 25.30 156 LYS A CA 1
ATOM 1041 C C . LYS A 1 156 ? 48.216 11.846 17.792 1.00 25.13 156 LYS A C 1
ATOM 1042 O O . LYS A 1 156 ? 48.391 10.941 18.600 1.00 24.21 156 LYS A O 1
ATOM 1048 N N . LEU A 1 157 ? 47.108 11.958 17.061 1.00 26.05 157 LEU A N 1
ATOM 1049 C CA . LEU A 1 157 ? 46.023 10.978 17.146 1.00 27.98 157 LEU A CA 1
ATOM 1050 C C . LEU A 1 157 ? 46.366 9.661 16.429 1.00 28.90 157 LEU A C 1
ATOM 1051 O O . LEU A 1 157 ? 45.898 8.595 16.825 1.00 30.69 157 LEU A O 1
ATOM 1056 N N . GLU A 1 158 ? 47.173 9.737 15.374 1.00 31.73 158 GLU A N 1
ATOM 1057 C CA . GLU A 1 158 ? 47.581 8.539 14.644 1.00 33.45 158 GLU A CA 1
ATOM 1058 C C . GLU A 1 158 ? 48.289 7.609 15.613 1.00 31.29 158 GLU A C 1
ATOM 1059 O O . GLU A 1 158 ? 48.082 6.399 15.588 1.00 32.13 158 GLU A O 1
ATOM 1065 N N . ALA A 1 159 ? 49.139 8.193 16.452 1.00 28.68 159 ALA A N 1
ATOM 1066 C CA . ALA A 1 159 ? 49.927 7.452 17.425 1.00 27.29 159 ALA A CA 1
ATOM 1067 C C . ALA A 1 159 ? 49.098 6.717 18.460 1.00 27.77 159 ALA A C 1
ATOM 1068 O O . ALA A 1 159 ? 49.589 5.806 19.107 1.00 31.81 159 ALA A O 1
ATOM 1070 N N . MET A 1 160 ? 47.841 7.106 18.625 1.00 31.79 160 MET A N 1
ATOM 1071 C CA . MET A 1 160 ? 46.978 6.466 19.612 1.00 28.48 160 MET A CA 1
ATOM 1072 C C . MET A 1 160 ? 46.177 5.323 19.052 1.00 29.50 160 MET A C 1
ATOM 1073 O O . MET A 1 160 ? 45.411 5.490 18.106 1.00 28.56 160 MET A O 1
ATOM 1078 N N . GLU A 1 161 ? 46.339 4.160 19.669 1.00 29.20 161 GLU A N 1
ATOM 1079 C CA . GLU A 1 161 ? 45.648 2.962 19.234 1.00 30.76 161 GLU A CA 1
ATOM 1080 C C . GLU A 1 161 ? 44.128 3.093 19.320 1.00 28.10 161 GLU A C 1
ATOM 1081 O O . GLU A 1 161 ? 43.598 3.501 20.349 1.00 27.09 161 GLU A O 1
ATOM 1087 N N . GLY A 1 162 ? 43.446 2.742 18.229 1.00 26.48 162 GLY A N 1
ATOM 1088 C CA . GLY A 1 162 ? 41.993 2.786 18.181 1.00 22.89 162 GLY A CA 1
ATOM 1089 C C . GLY A 1 162 ? 41.360 4.123 17.842 1.00 23.55 162 GLY A C 1
ATOM 1090 O O . GLY A 1 162 ? 40.169 4.206 17.550 1.00 25.31 162 GLY A O 1
ATOM 1091 N N . VAL A 1 163 ? 42.144 5.187 17.878 1.00 22.98 163 VAL A N 1
ATOM 1092 C CA . VAL A 1 163 ? 41.598 6.493 17.576 1.00 21.96 163 VAL A CA 1
ATOM 1093 C C . VAL A 1 163 ? 41.531 6.658 16.069 1.00 22.84 163 VAL A C 1
ATOM 1094 O O . VAL A 1 163 ? 42.459 6.284 15.348 1.00 25.40 163 VAL A O 1
ATOM 1098 N N . GLN A 1 164 ? 40.415 7.200 15.600 1.00 22.78 164 GLN A N 1
ATOM 1099 C CA . GLN A 1 164 ? 40.189 7.438 14.182 1.00 20.68 164 GLN A CA 1
ATOM 1100 C C . GLN A 1 164 ? 39.938 8.912 13.999 1.00 20.97 164 GLN A C 1
ATOM 1101 O O . GLN A 1 164 ? 38.991 9.451 14.561 1.00 21.57 164 GLN A O 1
ATOM 1107 N N . PHE A 1 165 ? 40.772 9.558 13.197 1.00 21.66 165 PHE A N 1
ATOM 1108 C CA . PHE A 1 165 ? 40.634 10.974 12.939 1.00 21.42 165 PHE A CA 1
ATOM 1109 C C . PHE A 1 165 ? 40.361 11.244 11.456 1.00 23.65 165 PHE A C 1
ATOM 1110 O O . PHE A 1 165 ? 40.947 10.599 10.586 1.00 24.77 165 PHE A O 1
ATOM 1118 N N . LYS A 1 166 ? 39.440 12.165 11.173 1.00 27.03 166 LYS A N 1
ATOM 1119 C CA . LYS A 1 166 ? 39.151 12.559 9.789 1.00 28.43 166 LYS A CA 1
ATOM 1120 C C . LYS A 1 166 ? 38.887 14.048 9.654 1.00 29.04 166 LYS A C 1
ATOM 1121 O O . LYS A 1 166 ? 38.149 14.631 10.446 1.00 28.44 166 LYS A O 1
ATOM 1127 N N . GLN A 1 167 ? 39.531 14.657 8.664 1.00 29.00 167 GLN A N 1
ATOM 1128 C CA . GLN A 1 167 ? 39.332 16.064 8.355 1.00 30.25 167 GLN A CA 1
ATOM 1129 C C . GLN A 1 167 ? 38.415 16.043 7.137 1.00 29.68 167 GLN A C 1
ATOM 1130 O O . GLN A 1 167 ? 38.331 15.041 6.430 1.00 28.08 167 GLN A O 1
ATOM 1136 N N . PHE A 1 168 ? 37.734 17.141 6.872 1.00 27.19 168 PHE A N 1
ATOM 1137 C CA . PHE A 1 168 ? 36.833 17.143 5.749 1.00 29.56 168 PHE A CA 1
ATOM 1138 C C . PHE A 1 168 ? 37.009 18.358 4.876 1.00 31.98 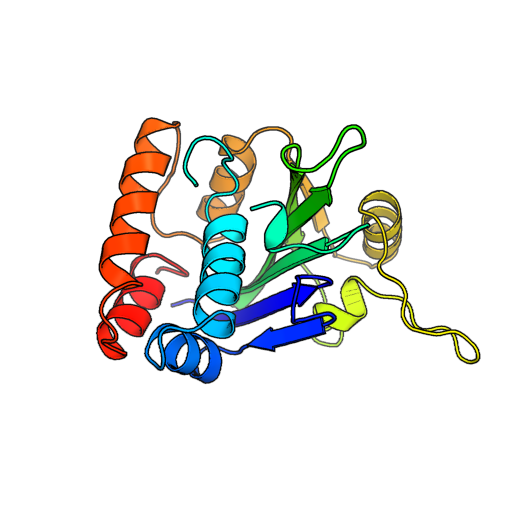168 PHE A C 1
ATOM 1139 O O . PHE A 1 168 ? 37.285 19.456 5.364 1.00 35.61 168 PHE A O 1
ATOM 1147 N N . ASN A 1 169 ? 36.862 18.158 3.572 1.00 36.25 169 ASN A N 1
ATOM 1148 C CA . ASN A 1 169 ? 36.955 19.272 2.652 1.00 37.59 169 ASN A CA 1
ATOM 1149 C C . ASN A 1 169 ? 35.546 19.547 2.184 1.00 36.55 169 ASN A C 1
ATOM 1150 O O . ASN A 1 169 ? 35.262 20.586 1.602 1.00 39.39 169 ASN A O 1
ATOM 1155 N N . SER A 1 170 ? 34.657 18.606 2.472 1.00 35.09 170 SER A N 1
ATOM 1156 C CA . SER A 1 170 ? 33.256 18.739 2.110 1.00 37.03 170 SER A CA 1
ATOM 1157 C C . SER A 1 170 ? 32.365 18.803 3.370 1.00 36.41 170 SER A C 1
ATOM 1158 O O . SER A 1 170 ? 32.285 17.837 4.144 1.00 35.14 170 SER A O 1
ATOM 1161 N N . ILE A 1 171 ? 31.705 19.942 3.576 1.00 35.33 171 ILE A N 1
ATOM 1162 C CA . ILE A 1 171 ? 30.822 20.109 4.732 1.00 34.15 171 ILE A CA 1
ATOM 1163 C C . ILE A 1 171 ? 29.812 18.971 4.771 1.00 32.73 171 ILE A C 1
ATOM 1164 O O . ILE A 1 171 ? 29.458 18.472 5.834 1.00 31.03 171 ILE A O 1
ATOM 1169 N N . THR A 1 172 ? 29.371 18.545 3.593 1.00 30.97 172 THR A N 1
ATOM 1170 C CA . THR A 1 172 ? 28.403 17.460 3.467 1.00 30.26 172 THR A CA 1
ATOM 1171 C C . THR A 1 172 ? 28.932 16.147 4.033 1.00 28.82 172 THR A C 1
ATOM 1172 O O . THR A 1 172 ? 28.170 15.339 4.558 1.00 29.08 172 THR A O 1
ATOM 1176 N N . ASP A 1 173 ? 30.239 15.936 3.914 1.00 29.40 173 ASP A N 1
ATOM 1177 C CA . ASP A 1 173 ? 30.878 14.726 4.423 1.00 29.08 173 ASP A CA 1
ATOM 1178 C C . ASP A 1 173 ? 30.941 14.780 5.941 1.00 27.24 173 ASP A C 1
ATOM 1179 O O . ASP A 1 173 ? 30.715 13.783 6.618 1.00 25.00 173 ASP A O 1
ATOM 1184 N N . TYR A 1 174 ? 31.273 15.959 6.458 1.00 23.96 174 TYR A N 1
ATOM 1185 C CA . TYR A 1 174 ? 31.347 16.194 7.894 1.00 23.53 174 TYR A CA 1
ATOM 1186 C C . TYR A 1 174 ? 29.968 15.850 8.448 1.00 22.81 174 TYR A C 1
ATOM 1187 O O . TYR A 1 174 ? 29.827 15.030 9.356 1.00 24.34 174 TYR A O 1
ATOM 1196 N N . HIS A 1 175 ? 28.941 16.454 7.866 1.00 21.01 175 HIS A N 1
ATOM 1197 C CA . HIS A 1 175 ? 27.589 16.201 8.329 1.00 20.30 175 HIS A CA 1
ATOM 1198 C C . HIS A 1 175 ? 27.137 14.750 8.179 1.00 20.36 175 HIS A C 1
ATOM 1199 O O . HIS A 1 175 ? 26.370 14.258 9.011 1.00 18.09 175 HIS A O 1
ATOM 1206 N N . SER A 1 176 ? 27.619 14.061 7.137 1.00 21.63 176 SER A N 1
ATOM 1207 C CA . SER A 1 176 ? 27.269 12.653 6.897 1.00 21.99 176 SER A CA 1
ATOM 1208 C C . SER A 1 176 ? 27.769 11.749 7.995 1.00 21.37 176 SER A C 1
ATOM 1209 O O . SER A 1 176 ? 27.057 10.838 8.445 1.00 24.51 176 SER A O 1
ATOM 1212 N N . LEU A 1 177 ? 29.013 11.983 8.401 1.00 21.70 177 LEU A N 1
ATOM 1213 C CA . LEU A 1 177 ? 29.628 11.210 9.471 1.00 21.78 177 LEU A CA 1
ATOM 1214 C C . LEU A 1 177 ? 28.873 11.482 10.759 1.00 21.80 177 LEU A C 1
ATOM 1215 O O . LEU A 1 177 ? 28.597 10.568 11.534 1.00 22.20 177 LEU A O 1
ATOM 1220 N N . MET A 1 178 ? 28.542 12.751 10.985 1.00 23.51 178 MET A N 1
ATOM 1221 C CA . MET A 1 178 ? 27.820 13.133 12.197 1.00 26.78 178 MET A CA 1
ATOM 1222 C C . MET A 1 178 ? 26.466 12.445 12.289 1.00 27.43 178 MET A C 1
ATOM 1223 O O . MET A 1 178 ? 26.009 12.091 13.381 1.00 26.58 178 MET A O 1
ATOM 1228 N N . PHE A 1 179 ? 25.819 12.267 11.142 1.00 27.55 179 PHE A N 1
ATOM 1229 C CA . PHE A 1 179 ? 24.539 11.589 11.117 1.00 27.54 179 PHE A CA 1
ATOM 1230 C C . PHE A 1 179 ? 24.768 10.097 11.372 1.00 28.57 179 PHE A C 1
ATOM 1231 O O . PHE A 1 179 ? 24.083 9.480 12.190 1.00 28.89 179 PHE A O 1
ATOM 1239 N N . ASP A 1 180 ? 25.734 9.510 10.677 1.00 26.22 180 ASP A N 1
ATOM 1240 C CA . ASP A 1 180 ? 26.018 8.098 10.889 1.00 26.46 180 ASP A CA 1
ATOM 1241 C C . ASP A 1 180 ? 26.426 7.792 12.324 1.00 25.47 180 ASP A C 1
ATOM 1242 O O . ASP A 1 180 ? 26.114 6.725 12.848 1.00 25.75 180 ASP A O 1
ATOM 1247 N N . LEU A 1 181 ? 27.132 8.722 12.960 1.00 23.36 181 LEU A N 1
ATOM 1248 C CA . LEU A 1 181 ? 27.595 8.498 14.328 1.00 23.16 181 LEU A CA 1
ATOM 1249 C C . LEU A 1 181 ? 26.601 8.875 15.428 1.00 21.81 181 LEU A C 1
ATOM 1250 O O . LEU A 1 181 ? 26.929 8.826 16.613 1.00 25.70 181 LEU A O 1
ATOM 1255 N N . GLY A 1 182 ? 25.386 9.233 15.042 1.00 21.54 182 GLY A N 1
ATOM 1256 C CA . GLY A 1 182 ? 24.383 9.598 16.029 1.00 22.18 182 GLY A CA 1
ATOM 1257 C C . GLY A 1 182 ? 24.578 10.929 16.738 1.00 19.54 182 GLY A C 1
ATOM 1258 O O . GLY A 1 182 ? 24.096 11.113 17.846 1.00 21.46 182 GLY A O 1
ATOM 1259 N N . ILE A 1 183 ? 25.278 11.860 16.106 1.00 21.18 183 ILE A N 1
ATOM 1260 C CA . ILE A 1 183 ? 25.522 13.166 16.705 1.00 21.20 183 ILE A CA 1
ATOM 1261 C C . ILE A 1 183 ? 24.431 14.159 16.307 1.00 24.21 183 ILE A C 1
ATOM 1262 O O . ILE A 1 183 ? 24.037 15.007 17.098 1.00 23.19 183 ILE A O 1
ATOM 1267 N N . ILE A 1 184 ? 23.957 14.064 15.067 1.00 26.29 184 ILE A N 1
ATOM 1268 C CA . ILE A 1 184 ? 22.900 14.948 14.595 1.00 27.58 184 ILE A CA 1
ATOM 1269 C C . ILE A 1 184 ? 21.678 14.137 14.138 1.00 27.12 184 ILE A C 1
ATOM 1270 O O . ILE A 1 184 ? 21.803 13.154 13.411 1.00 25.39 184 ILE A O 1
ATOM 1275 N N . ALA A 1 185 ? 20.502 14.568 14.577 1.00 26.12 185 ALA A N 1
ATOM 1276 C CA . ALA A 1 185 ? 19.249 13.888 14.284 1.00 27.94 185 ALA A CA 1
ATOM 1277 C C . ALA A 1 185 ? 18.798 13.850 12.821 1.00 29.98 185 ALA A C 1
ATOM 1278 O O . ALA A 1 185 ? 18.125 12.907 12.401 1.00 34.68 185 ALA A O 1
ATOM 1280 N N . ARG A 1 186 ? 19.152 14.856 12.037 1.00 31.27 186 ARG A N 1
ATOM 1281 C CA . ARG A 1 186 ? 18.718 14.866 10.652 1.00 34.76 186 ARG A CA 1
ATOM 1282 C C . ARG A 1 186 ? 19.898 14.884 9.700 1.00 34.17 186 ARG A C 1
ATOM 1283 O O . ARG A 1 186 ? 21.006 15.229 10.084 1.00 35.86 186 ARG A O 1
ATOM 1291 N N . ARG A 1 187 ? 19.654 14.513 8.451 1.00 34.53 187 ARG A N 1
ATOM 1292 C CA . ARG A 1 187 ? 20.707 14.500 7.451 1.00 35.79 187 ARG A CA 1
ATOM 1293 C C . ARG A 1 187 ? 20.755 15.814 6.702 1.00 34.21 187 ARG A C 1
ATOM 1294 O O . ARG A 1 187 ? 19.763 16.237 6.119 1.00 35.78 187 ARG A O 1
ATOM 1302 N N . LEU A 1 188 ? 21.910 16.463 6.724 1.00 31.89 188 LEU A N 1
ATOM 1303 C CA . LEU A 1 188 ? 22.080 17.722 6.027 1.00 30.55 188 LEU A CA 1
ATOM 1304 C C . LEU A 1 188 ? 22.844 17.463 4.734 1.00 32.19 188 LEU A C 1
ATOM 1305 O O . LEU A 1 188 ? 24.080 17.451 4.729 1.00 31.81 188 LEU A O 1
ATOM 1310 N N . ARG A 1 189 ? 22.105 17.270 3.640 1.00 33.73 189 ARG A N 1
ATOM 1311 C CA . ARG A 1 189 ? 22.711 16.970 2.344 1.00 34.67 189 ARG A CA 1
ATOM 1312 C C . ARG A 1 189 ? 23.077 18.149 1.439 1.00 36.60 189 ARG A C 1
ATOM 1313 O O . ARG A 1 189 ? 23.971 18.024 0.594 1.00 39.33 189 ARG A O 1
ATOM 1321 N N . SER A 1 190 ? 22.409 19.288 1.588 1.00 37.36 190 SER A N 1
ATOM 1322 C CA . SER A 1 190 ? 22.724 20.434 0.733 1.00 38.74 190 SER A CA 1
ATOM 1323 C C . SER A 1 190 ? 22.833 21.700 1.537 1.00 37.96 190 SER A C 1
ATOM 1324 O O . SER A 1 190 ? 22.573 21.693 2.735 1.00 40.16 190 SER A O 1
ATOM 1327 N N . ALA A 1 191 ? 23.205 22.787 0.868 1.00 37.83 191 ALA A N 1
ATOM 1328 C CA . ALA A 1 191 ? 23.347 24.086 1.514 1.00 38.04 191 ALA A CA 1
ATOM 1329 C C . ALA A 1 191 ? 21.978 24.548 2.004 1.00 37.09 191 ALA A C 1
ATOM 1330 O O . ALA A 1 191 ? 21.865 25.259 3.000 1.00 38.70 191 ALA A O 1
ATOM 1332 N N . SER A 1 192 ? 20.936 24.135 1.296 1.00 38.16 192 SER A N 1
ATOM 1333 C CA . SER A 1 192 ? 19.588 24.504 1.675 1.00 39.11 192 SER A CA 1
ATOM 1334 C C . SER A 1 192 ? 19.291 23.856 3.014 1.00 37.69 192 SER A C 1
ATOM 1335 O O . SER A 1 192 ? 18.816 24.510 3.937 1.00 39.47 192 SER A O 1
ATOM 1338 N N . ASP A 1 193 ? 19.562 22.557 3.100 1.00 38.39 193 ASP A N 1
ATOM 1339 C CA . ASP A 1 193 ? 19.367 21.786 4.327 1.00 36.48 193 ASP A CA 1
ATOM 1340 C C . ASP A 1 193 ? 20.040 22.499 5.495 1.00 35.72 193 ASP A C 1
ATOM 1341 O O . ASP A 1 193 ? 19.472 22.615 6.573 1.00 33.50 193 ASP A O 1
ATOM 1346 N N . ARG A 1 194 ? 21.259 22.971 5.265 1.00 32.44 194 ARG A N 1
ATOM 1347 C CA . ARG A 1 194 ? 22.014 23.672 6.284 1.00 31.77 194 ARG A CA 1
ATOM 1348 C C . ARG A 1 194 ? 21.385 25.017 6.650 1.00 31.22 194 ARG A C 1
ATOM 1349 O O . ARG A 1 194 ? 21.366 25.390 7.816 1.00 30.46 194 ARG A O 1
ATOM 1357 N N . SER A 1 195 ? 20.868 25.749 5.670 1.00 31.85 195 SER A N 1
ATOM 1358 C CA . SER A 1 195 ? 20.231 27.032 5.964 1.00 34.52 195 SER A CA 1
ATOM 1359 C C . SER A 1 195 ? 19.046 26.826 6.900 1.00 33.18 195 SER A C 1
ATOM 1360 O O . SER A 1 195 ? 18.878 27.535 7.894 1.00 31.35 195 SER A O 1
ATOM 1363 N N . LYS A 1 196 ? 18.221 25.848 6.550 1.00 32.35 196 LYS A N 1
ATOM 1364 C CA . LYS A 1 196 ? 17.051 25.490 7.325 1.00 32.05 196 LYS A CA 1
ATOM 1365 C C . LYS A 1 196 ? 17.461 25.100 8.754 1.00 32.01 196 LYS A C 1
ATOM 1366 O O . LYS A 1 196 ? 16.912 25.617 9.717 1.00 31.78 196 LYS A O 1
ATOM 1372 N N . PHE A 1 197 ? 18.414 24.180 8.885 1.00 30.15 197 PHE A N 1
ATOM 1373 C CA . PHE A 1 197 ? 18.904 23.742 10.193 1.00 27.50 197 PHE A CA 1
ATOM 1374 C C . PHE A 1 197 ? 19.438 24.940 10.965 1.00 26.97 197 PHE A C 1
ATOM 1375 O O . PHE A 1 197 ? 19.148 25.120 12.143 1.00 25.98 197 PHE A O 1
ATOM 1383 N N . TYR A 1 198 ? 20.237 25.751 10.291 1.00 26.02 198 TYR A N 1
ATOM 1384 C CA . TYR A 1 198 ? 20.801 26.929 10.903 1.00 27.56 198 TYR A CA 1
ATOM 1385 C C . TYR A 1 198 ? 19.707 27.806 11.482 1.00 28.97 198 TYR A C 1
ATOM 1386 O O . TYR A 1 198 ? 19.811 28.264 12.613 1.00 30.04 198 TYR A O 1
ATOM 1395 N N . ARG A 1 199 ? 18.659 28.059 10.712 1.00 29.73 199 ARG A N 1
ATOM 1396 C CA . ARG A 1 199 ? 17.570 28.885 11.220 1.00 33.61 199 ARG A CA 1
ATOM 1397 C C . ARG A 1 199 ? 16.891 28.247 12.436 1.00 33.99 199 ARG A C 1
ATOM 1398 O O . ARG A 1 199 ? 16.491 28.948 13.370 1.00 32.09 199 ARG A O 1
ATOM 1406 N N . LEU A 1 200 ? 16.757 26.922 12.424 1.00 31.56 200 LEU A N 1
ATOM 1407 C CA . LEU A 1 200 ? 16.147 26.211 13.544 1.00 32.70 200 LEU A CA 1
ATOM 1408 C C . LEU A 1 200 ? 16.957 26.420 14.824 1.00 32.18 200 LEU A C 1
ATOM 1409 O O . LEU A 1 200 ? 16.413 26.789 15.866 1.00 33.44 200 LEU A O 1
ATOM 1414 N N . ILE A 1 201 ? 18.259 26.174 14.730 1.00 30.74 201 ILE A N 1
ATOM 1415 C CA . ILE A 1 201 ? 19.172 26.329 15.855 1.00 28.28 201 ILE A CA 1
ATOM 1416 C C . ILE A 1 201 ? 19.087 27.748 16.400 1.00 26.99 201 ILE A C 1
ATOM 1417 O O . ILE A 1 201 ? 19.002 27.962 17.603 1.00 25.38 201 ILE A O 1
ATOM 1422 N N . GLU A 1 202 ? 19.101 28.712 15.494 1.00 28.42 202 GLU A N 1
ATOM 1423 C CA . GLU A 1 202 ? 19.025 30.118 15.856 1.00 31.42 202 GLU A CA 1
ATOM 1424 C C . GLU A 1 202 ? 17.751 30.483 16.628 1.00 29.86 202 GLU A C 1
ATOM 1425 O O . GLU A 1 202 ? 17.811 31.140 17.675 1.00 32.23 202 GLU A O 1
ATOM 1431 N N . ALA A 1 203 ? 16.604 30.076 16.099 1.00 27.52 203 ALA A N 1
ATOM 1432 C CA . ALA A 1 203 ? 15.329 30.354 16.733 1.00 27.38 203 ALA A CA 1
ATOM 1433 C C . ALA A 1 203 ? 15.325 29.852 18.172 1.00 29.65 203 ALA A C 1
ATOM 1434 O O . ALA A 1 203 ? 14.664 30.428 19.041 1.00 30.56 203 ALA A O 1
ATOM 1436 N N . SER A 1 204 ? 16.067 28.779 18.423 1.00 29.17 204 SER A N 1
ATOM 1437 C CA . SER A 1 204 ? 16.125 28.196 19.759 1.00 29.26 204 SER A CA 1
ATOM 1438 C C . SER A 1 204 ? 17.244 28.737 20.634 1.00 28.69 204 SER A C 1
ATOM 1439 O O . SER A 1 204 ? 17.165 28.651 21.860 1.00 27.71 204 SER A O 1
ATOM 1442 N N . LEU A 1 205 ? 18.284 29.289 20.018 1.00 26.17 205 LEU A N 1
ATOM 1443 C CA . LEU A 1 205 ? 19.404 29.807 20.795 1.00 27.75 205 LEU A CA 1
ATOM 1444 C C . LEU A 1 205 ? 19.232 31.262 21.186 1.00 26.33 205 LEU A C 1
ATOM 1445 O O . LEU A 1 205 ? 19.856 31.723 22.128 1.00 27.46 205 LEU A O 1
ATOM 1450 N N . TYR A 1 206 ? 18.397 31.993 20.465 1.00 25.65 206 TYR A N 1
ATOM 1451 C CA . TYR A 1 206 ? 18.153 33.386 20.810 1.00 25.85 206 TYR A CA 1
ATOM 1452 C C . TYR A 1 206 ? 16.851 33.496 21.598 1.00 23.95 206 TYR A C 1
ATOM 1453 O O . TYR A 1 206 ? 15.915 32.737 21.353 1.00 24.08 206 TYR A O 1
ATOM 1462 N N . GLY A 1 207 ? 16.780 34.436 22.533 1.00 22.68 207 GLY A N 1
ATOM 1463 C CA . GLY A 1 207 ? 15.552 34.594 23.285 1.00 22.89 207 GLY A CA 1
ATOM 1464 C C . GLY A 1 207 ? 15.690 34.558 24.790 1.00 23.84 207 GLY A C 1
ATOM 1465 O O . GLY A 1 207 ? 14.759 34.944 25.502 1.00 24.54 207 GLY A O 1
ATOM 1466 N N . GLY A 1 208 ? 16.840 34.092 25.275 1.00 24.14 208 GLY A N 1
ATOM 1467 C CA . GLY A 1 208 ? 17.084 34.022 26.708 1.00 21.64 208 GLY A CA 1
ATOM 1468 C C . GLY A 1 208 ? 16.270 33.012 27.500 1.00 24.13 208 GLY A C 1
ATOM 1469 O O . GLY A 1 208 ? 16.182 33.126 28.729 1.00 25.77 208 GLY A O 1
ATOM 1470 N N . ILE A 1 209 ? 15.663 32.037 26.820 1.00 23.24 209 ILE A N 1
ATOM 1471 C CA . ILE A 1 209 ? 14.874 31.008 27.489 1.00 21.85 209 ILE A CA 1
ATOM 1472 C C . ILE A 1 209 ? 15.691 29.732 27.579 1.00 23.95 209 ILE A C 1
ATOM 1473 O O . ILE A 1 209 ? 15.908 29.039 26.590 1.00 24.18 209 ILE A O 1
ATOM 1478 N N . SER A 1 210 ? 16.132 29.435 28.789 1.00 22.80 210 SER A N 1
ATOM 1479 C CA . SER A 1 210 ? 16.957 28.282 29.080 1.00 23.88 210 SER A CA 1
ATOM 1480 C C . SER A 1 210 ? 16.427 26.929 28.578 1.00 23.10 210 SER A C 1
ATOM 1481 O O . SER A 1 210 ? 17.159 26.149 27.946 1.00 23.89 210 SER A O 1
ATOM 1484 N N . SER A 1 211 ? 15.159 26.649 28.863 1.00 21.68 211 SER A N 1
ATOM 1485 C CA . SER A 1 211 ? 14.567 25.389 28.470 1.00 20.15 211 SER A CA 1
ATOM 1486 C C . SER A 1 211 ? 14.426 25.243 26.961 1.00 20.42 211 SER A C 1
ATOM 1487 O O . SER A 1 211 ? 14.309 24.128 26.457 1.00 20.86 211 SER A O 1
ATOM 1490 N N . ALA A 1 212 ? 14.426 26.348 26.224 1.00 17.60 212 ALA A N 1
ATOM 1491 C CA . ALA A 1 212 ? 14.346 26.224 24.774 1.00 19.35 212 ALA A CA 1
ATOM 1492 C C . ALA A 1 212 ? 15.718 25.740 24.265 1.00 19.47 212 ALA A C 1
ATOM 1493 O O . ALA A 1 212 ? 15.820 25.026 23.269 1.00 19.95 212 ALA A O 1
ATOM 1495 N N . ILE A 1 213 ? 16.780 26.126 24.962 1.00 21.56 213 ILE A N 1
ATOM 1496 C CA . ILE A 1 213 ? 18.112 25.719 24.546 1.00 20.88 213 ILE A CA 1
ATOM 1497 C C . ILE A 1 213 ? 18.290 24.249 24.836 1.00 21.93 213 ILE A C 1
ATOM 1498 O O . ILE A 1 213 ? 18.715 23.484 23.964 1.00 26.31 213 ILE A O 1
ATOM 1503 N N . THR A 1 214 ? 17.953 23.844 26.054 1.00 22.87 214 THR A N 1
ATOM 1504 C CA . THR A 1 214 ? 18.058 22.439 26.428 1.00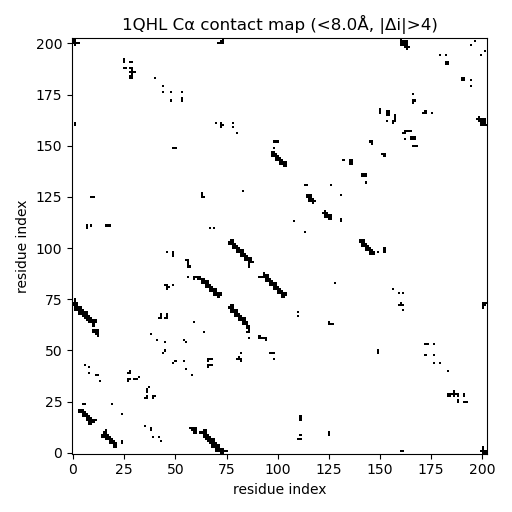 22.64 214 THR A CA 1
ATOM 1505 C C . THR A 1 214 ? 17.196 21.597 25.491 1.00 24.38 214 THR A C 1
ATOM 1506 O O . THR A 1 214 ? 17.588 20.495 25.093 1.00 22.32 214 THR A O 1
ATOM 1510 N N . ARG A 1 215 ? 16.020 22.122 25.145 1.00 23.62 215 ARG A N 1
ATOM 1511 C CA . ARG A 1 215 ? 15.106 21.414 24.261 1.00 25.98 215 ARG A CA 1
ATOM 1512 C C . ARG A 1 215 ? 15.681 21.250 22.864 1.00 25.60 215 ARG A C 1
ATOM 1513 O O . ARG A 1 215 ? 15.575 20.173 22.289 1.00 25.24 215 ARG A O 1
ATOM 1521 N N . SER A 1 216 ? 16.295 22.292 22.310 1.00 22.33 216 SER A N 1
ATOM 1522 C CA . SER A 1 216 ? 16.855 22.160 20.970 1.00 25.57 216 SER A CA 1
ATOM 1523 C C . SER A 1 216 ? 18.057 2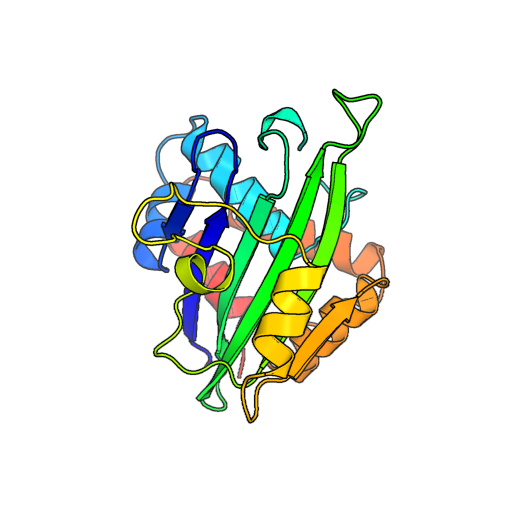1.215 20.928 1.00 24.97 216 SER A C 1
ATOM 1524 O O . SER A 1 216 ? 18.172 20.409 20.009 1.00 26.74 216 SER A O 1
ATOM 1527 N N . LEU A 1 217 ? 18.954 21.300 21.903 1.00 25.38 217 LEU A N 1
ATOM 1528 C CA . LEU A 1 217 ? 20.104 20.400 21.910 1.00 26.54 217 LEU A CA 1
ATOM 1529 C C . LEU A 1 217 ? 19.598 18.963 21.977 1.00 27.74 217 LEU A C 1
ATOM 1530 O O . LEU A 1 217 ? 20.105 18.083 21.295 1.00 29.14 217 LEU A O 1
ATOM 1535 N N . ARG A 1 218 ? 18.581 18.750 22.804 1.00 31.24 218 ARG A N 1
ATOM 1536 C CA . ARG A 1 218 ? 17.96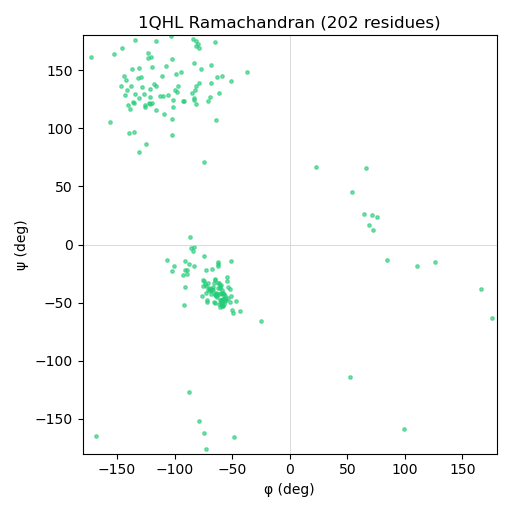7 17.445 22.989 1.00 34.13 218 ARG A CA 1
ATOM 1537 C C . ARG A 1 218 ? 17.313 16.888 21.731 1.00 33.23 218 ARG A C 1
ATOM 1538 O O . ARG A 1 218 ? 17.492 15.714 21.405 1.00 33.67 218 ARG A O 1
ATOM 1546 N N . ASP A 1 219 ? 16.553 17.705 21.013 1.00 30.84 219 ASP A N 1
ATOM 1547 C CA . ASP A 1 219 ? 15.902 17.174 19.830 1.00 33.43 219 ASP A CA 1
ATOM 1548 C C . ASP A 1 219 ? 16.658 17.293 18.509 1.00 30.93 219 ASP A C 1
ATOM 1549 O O . ASP A 1 219 ? 16.327 16.627 17.533 1.00 30.72 219 ASP A O 1
ATOM 1554 N N . TYR A 1 220 ? 17.699 18.101 18.477 1.00 28.08 220 TYR A N 1
ATOM 1555 C CA . TYR A 1 220 ? 18.448 18.247 17.252 1.00 27.23 220 TYR A CA 1
ATOM 1556 C C . TYR A 1 220 ? 19.747 17.458 17.259 1.00 27.53 220 TYR A C 1
ATOM 1557 O O . TYR A 1 220 ? 20.287 17.120 16.198 1.00 27.40 220 TYR A O 1
ATOM 1566 N N . LEU A 1 221 ? 20.250 17.154 18.451 1.00 24.27 221 LEU A N 1
ATOM 1567 C CA . LEU A 1 221 ? 21.499 16.409 18.565 1.00 23.69 221 LEU A CA 1
ATOM 1568 C C . LEU A 1 221 ? 21.275 15.068 19.230 1.00 23.56 221 LEU A C 1
ATOM 1569 O O . LEU A 1 221 ? 20.161 14.768 19.657 1.00 25.30 221 LEU A O 1
ATOM 1574 N N . LEU A 1 222 ? 22.344 14.269 19.281 1.00 25.05 222 LEU A N 1
ATOM 1575 C CA . LEU A 1 222 ? 22.386 12.954 19.933 1.00 25.18 222 LEU A CA 1
ATOM 1576 C C . LEU A 1 222 ? 21.049 12.240 20.111 1.00 25.95 222 LEU A C 1
ATOM 1577 O O . LEU A 1 222 ? 20.607 11.996 21.235 1.00 25.02 222 LEU A O 1
ATOM 1582 N N . PRO A 1 223 ? 20.426 11.844 18.995 1.00 28.32 223 PRO A N 1
ATOM 1583 C CA . PRO A 1 223 ? 19.129 11.153 18.925 1.00 30.81 223 PRO A CA 1
ATOM 1584 C C . PRO A 1 223 ? 19.073 9.696 19.348 1.00 35.26 223 PRO A C 1
ATOM 1585 O O . PRO A 1 223 ? 20.055 9.107 19.798 1.00 34.78 223 PRO A O 1
ATOM 1589 N N . GLU A 1 224 ? 17.884 9.126 19.176 1.00 43.13 224 GLU A N 1
ATOM 1590 C CA . GLU A 1 224 ? 17.628 7.723 19.472 1.00 49.02 224 GLU A CA 1
ATOM 1591 C C . GLU A 1 224 ? 18.056 7.295 20.873 1.00 50.01 224 GLU A C 1
ATOM 1592 O O . GLU A 1 224 ? 17.441 7.772 21.855 1.00 51.02 224 GLU A O 1
ATOM 1598 N N . ASN A 1 225 ? 18.999 6.476 20.971 1.00 54.34 225 ASN A N 1
#

Foldseek 3Di:
DKAWAWKWKDQWVVPNTDIAGLVRLLVLLQDDDDDSNVLSVCLVLCQVQVDPVQDGQNRGDADWMKIWTWIAAPVRWIKIKIWIWHADDVGPDDIDIKIKMKTPDDPVDDPRNLQWDAPPVRDIDGDHPVVSVVVQVPDPPMDMDIDPDSQVSQVVQCVNQFFDDRQRDVVSSNVVSVVQVVQSPDSDSVSNVVCSAVGTRDD

Secondary structure (P-SEA, 3-state):
cccccbbbbcccccccbbbbcaaaaaaaaaccccaaaaaaaaaaaaaacccccccccccccccbbbbbbbbcccccbbbbbbbbbbbccccccbbbbbbbccccccccccaaaaaccccccccbbbbcaaaaaaaaaacccbbbbbbccaaaaaaaaaaacccccccccaaaaaaaaaaaaaaaccccaaaaaaaaaaacccc

Sequence (203 aa):
RGKFRSLTLINWNGFFARTFDLDELVTTLSGGNGAGKSTTMAAFVTALIPDLTLLLHGKLKAGVCYSMLDTINSRHQRVVVGVRLQQVAGRDRKVDIKPFAIQGLPMSVQPTQLVTETLNERQARVLPLNELKDKLEAMEGVQFKQFNSITDYHSLMFDLGIIARRLRSASDRSKFYRLIEASLYGGISSAITRSLRDYLLPE

Nearest PDB structures (foldseek):
  1qhl-assembly1_A  TM=1.005E+00  e=3.048E-38  Escherichia coli
  7nyw-assembly1_B  TM=8.497E-01  e=1.093E-24  Photorhabdus thracensis
  7nyw-assembly1_A  TM=8.522E-01  e=3.408E-24  Photorhabdus thracensis
  7nyx-assembly1_A  TM=8.656E-01  e=1.004E-23  Photorhabdus thracensis
  3euk-assembly1_C  TM=8.496E-01  e=7.767E-21  [Haemophilus] ducreyi 35000HP

Radius of gyration: 16.06 Å; Cα contacts (8 Å, |Δi|>4): 387; chains: 1; bounding box: 45×39×32 Å

B-factor: mean 30.35, std 13.33, range [9.63, 83.3]

CATH classification: 3.40.1140.10

GO terms:
  GO:0005515 protein binding (F, IPI)
  GO:0005524 ATP binding (F, IDA)
  GO:0005525 GTP binding (F, IDA)
  GO:0005829 cytosol (C, IDA)
  GO:0003677 DNA binding (F, IDA)
  GO:0016887 ATP hydrolysis activity (F, IDA)
  GO:0000796 condensin complex (C, IDA)
  GO:0042802 identical protein binding (F, IDA)
  GO:0030261 chromosome condensation (P, IDA)
  GO:0030261 chromosome condensation (P, IMP)
  GO:0051301 cell division (P, IMP)
  GO:0007059 chromosome segregation (P, IMP)
  GO:0007062 sister chromatid cohesion (P, IMP)